Protein AF-Q0U421-F1 (afdb_monomer_lite)

InterPro domains:
  IPR022085 Oxopyrrolidines biosynthesis cluster protein G [PF12311] (6-183)
  IPR053204 Oxopyrrolidines Biosynthesis-associated Protein [PTHR38797] (3-203)

Sequence (204 aa):
MERVVQAALVDFVRTLQQQKIIDLATGDHLRFDPHYNETLWTDVPLFGINVANYWNCDPDAEIQYINKVALLAQLTSSPANFPLQPGTTTGPFDFSLYALWDFREAFENTAEPRAHNTTVLRAAALWMIHAADRLWENVRAKRDFRHRASNGNPAKEGDASRKSRKRWVGFNKERWDIWIKGLENGKEVEDEEDWRVERD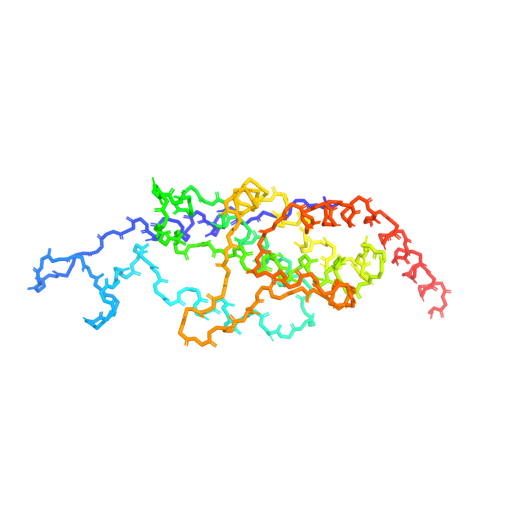EMYA

Secondary structure (DSSP, 8-state):
------HHHHHHHHHHHT--PBPTTTSSBPBS-TTT--BTTTT-HHHHHHHHHHHTS-TT-HHHHHHHHHHHHHHHTSGGGS-SSTTPPPPTT--HHHHHHHHHHHHTSSSS---SSHHHHHHHHHHHHHHHHHHHHHHHTT-B---TTT---TTPPPHHHHHTT----B--HHHHHHHHHHHHTHHHHHHHHHHHHHHHHHT-

Radius of gyration: 19.33 Å; chains: 1; bounding box: 59×28×57 Å

Organism: Phaeosphaeria nodorum (strain SN15 / ATCC MYA-4574 / FGSC 10173) (NCBI:txid321614)

Structure (mmCIF, N/CA/C/O backbone):
data_AF-Q0U421-F1
#
_entry.id   AF-Q0U421-F1
#
loop_
_atom_site.group_PDB
_atom_site.id
_atom_site.type_symbol
_atom_site.label_atom_id
_atom_site.label_alt_id
_atom_site.label_comp_id
_atom_site.label_asym_id
_atom_site.label_entity_id
_atom_site.label_seq_id
_atom_site.pdbx_PDB_ins_code
_atom_site.Cartn_x
_atom_site.Cartn_y
_atom_site.Cartn_z
_atom_site.occupancy
_atom_site.B_iso_or_equiv
_atom_site.auth_seq_id
_atom_site.auth_comp_id
_atom_site.auth_asym_id
_atom_site.auth_atom_id
_atom_site.pdbx_PDB_model_num
ATOM 1 N N . MET A 1 1 ? 17.804 -10.253 -3.022 1.00 57.25 1 MET A N 1
ATOM 2 C CA . MET A 1 1 ? 17.077 -9.396 -2.057 1.00 57.25 1 MET A CA 1
ATOM 3 C C . MET A 1 1 ? 16.798 -10.141 -0.755 1.00 57.25 1 MET A C 1
ATOM 5 O O . MET A 1 1 ? 16.184 -11.202 -0.787 1.00 57.25 1 MET A O 1
ATOM 9 N N . GLU A 1 2 ? 17.275 -9.615 0.374 1.00 59.75 2 GLU A N 1
ATOM 10 C CA . GLU A 1 2 ? 17.062 -10.197 1.706 1.00 59.75 2 GLU A CA 1
ATOM 11 C C . GLU A 1 2 ? 15.639 -9.905 2.219 1.00 59.75 2 GLU A C 1
ATOM 13 O O . GLU A 1 2 ? 15.065 -8.848 1.948 1.00 59.75 2 GLU A O 1
ATOM 18 N N . ARG A 1 3 ? 15.031 -10.853 2.942 1.00 71.06 3 ARG A N 1
ATOM 19 C CA . ARG A 1 3 ? 13.665 -10.702 3.460 1.00 71.06 3 ARG A CA 1
ATOM 20 C C . ARG A 1 3 ? 13.689 -9.821 4.711 1.00 71.06 3 ARG A C 1
ATOM 22 O O . ARG A 1 3 ? 13.959 -10.311 5.801 1.00 71.06 3 ARG A O 1
ATOM 29 N N . VAL A 1 4 ? 13.346 -8.542 4.571 1.00 79.06 4 VAL A N 1
ATOM 30 C CA . VAL A 1 4 ? 13.150 -7.649 5.726 1.00 79.06 4 VAL A CA 1
ATOM 31 C C . VAL A 1 4 ? 11.830 -8.006 6.415 1.00 79.06 4 VAL A C 1
ATOM 33 O O . VAL A 1 4 ? 10.764 -7.943 5.799 1.00 79.06 4 VAL A O 1
ATOM 36 N N . VAL A 1 5 ? 11.895 -8.407 7.686 1.00 84.00 5 VAL A N 1
ATOM 37 C CA . VAL A 1 5 ? 10.746 -8.858 8.493 1.00 84.00 5 VAL A CA 1
ATOM 38 C C . VAL A 1 5 ? 10.598 -7.959 9.720 1.00 84.00 5 VAL A C 1
ATOM 40 O O . VAL A 1 5 ? 11.585 -7.583 10.339 1.00 84.00 5 VAL A O 1
ATOM 43 N N . GLN A 1 6 ? 9.355 -7.625 10.082 1.00 88.12 6 GLN A N 1
ATOM 44 C CA . GLN A 1 6 ? 9.021 -6.739 11.211 1.00 88.12 6 GLN A CA 1
ATOM 45 C C . GLN A 1 6 ? 8.040 -7.433 12.175 1.00 88.12 6 GLN A C 1
ATOM 47 O O . GLN A 1 6 ? 7.212 -6.788 12.812 1.00 88.12 6 GLN A O 1
ATOM 52 N N . ALA A 1 7 ? 8.123 -8.767 12.265 1.00 88.69 7 ALA A N 1
ATOM 53 C CA . ALA A 1 7 ? 7.129 -9.627 12.909 1.00 88.69 7 ALA A CA 1
ATOM 54 C C . ALA A 1 7 ? 6.799 -9.206 14.348 1.00 88.69 7 ALA A C 1
ATOM 56 O O . ALA A 1 7 ? 5.632 -9.032 14.667 1.00 88.69 7 ALA A O 1
ATOM 57 N N . ALA A 1 8 ? 7.805 -8.939 15.187 1.00 90.81 8 ALA A N 1
ATOM 58 C CA . ALA A 1 8 ? 7.571 -8.535 16.577 1.00 90.81 8 ALA A CA 1
ATOM 59 C C . ALA A 1 8 ? 6.755 -7.234 16.693 1.00 90.81 8 ALA A C 1
ATOM 61 O O . ALA A 1 8 ? 5.879 -7.120 17.549 1.00 90.81 8 ALA A O 1
ATOM 62 N N . LEU A 1 9 ? 7.015 -6.257 15.819 1.00 91.00 9 LEU A N 1
ATOM 63 C CA . LEU A 1 9 ? 6.284 -4.991 15.811 1.00 91.00 9 LEU A CA 1
ATOM 64 C C . LEU A 1 9 ? 4.877 -5.158 15.227 1.00 91.00 9 LEU A C 1
ATOM 66 O O . LEU A 1 9 ? 3.924 -4.580 15.748 1.00 91.00 9 LEU A O 1
ATOM 70 N N . VAL A 1 10 ? 4.736 -5.976 14.182 1.00 91.38 10 VAL A N 1
ATOM 71 C CA . VAL A 1 10 ? 3.432 -6.353 13.621 1.00 91.38 10 VAL A CA 1
ATOM 72 C C . VAL A 1 10 ? 2.579 -7.015 14.702 1.00 91.38 10 VAL A C 1
ATOM 74 O O . VAL A 1 10 ? 1.465 -6.563 14.955 1.00 91.38 10 VAL A O 1
ATOM 77 N N . ASP A 1 11 ? 3.114 -8.017 15.395 1.00 90.94 11 ASP A N 1
ATOM 78 C CA . ASP A 1 11 ? 2.422 -8.743 16.461 1.00 90.94 11 ASP A CA 1
ATOM 79 C C . ASP A 1 11 ? 2.048 -7.823 17.622 1.00 90.94 11 ASP A C 1
ATOM 81 O O . ASP A 1 11 ? 0.928 -7.892 18.132 1.00 90.94 11 ASP A O 1
ATOM 85 N N . PHE A 1 12 ? 2.941 -6.910 18.006 1.00 92.06 12 PHE A N 1
ATOM 86 C CA . PHE A 1 12 ? 2.659 -5.905 19.026 1.00 92.06 12 PHE A CA 1
ATOM 87 C C . PHE A 1 12 ? 1.475 -5.007 18.637 1.00 92.06 12 PHE A C 1
ATOM 89 O O . PHE A 1 12 ? 0.510 -4.892 19.395 1.00 92.06 12 PHE A O 1
ATOM 96 N N . VAL A 1 13 ? 1.498 -4.422 17.435 1.00 90.31 13 VAL A N 1
ATOM 97 C CA . VAL A 1 13 ? 0.421 -3.548 16.937 1.00 90.31 13 VAL A CA 1
ATOM 98 C C . VAL A 1 13 ? -0.901 -4.315 16.817 1.00 90.31 13 VAL A C 1
ATOM 100 O O . VAL A 1 13 ? -1.958 -3.805 17.188 1.00 90.31 13 VAL A O 1
ATOM 103 N N . ARG A 1 14 ? -0.855 -5.572 16.364 1.00 89.81 14 ARG A N 1
ATOM 104 C CA . ARG A 1 14 ? -2.023 -6.461 16.283 1.00 89.81 14 ARG A CA 1
ATOM 105 C C . ARG A 1 14 ? -2.588 -6.801 17.661 1.00 89.81 14 ARG A C 1
ATOM 107 O O . ARG A 1 14 ? -3.805 -6.800 17.833 1.00 89.81 14 ARG A O 1
ATOM 114 N N . THR A 1 15 ? -1.721 -7.054 18.635 1.00 90.44 15 THR A N 1
ATOM 115 C CA . THR A 1 15 ? -2.113 -7.344 20.020 1.00 90.44 15 THR A CA 1
ATOM 116 C C . THR A 1 15 ? -2.785 -6.137 20.661 1.00 90.44 15 THR A C 1
ATOM 118 O O . THR A 1 15 ? -3.810 -6.296 21.326 1.00 90.44 15 THR A O 1
ATOM 121 N N . LEU A 1 16 ? -2.256 -4.931 20.422 1.00 88.00 16 LEU A N 1
ATOM 122 C CA . LEU A 1 16 ? -2.906 -3.687 20.832 1.00 88.00 16 LEU A CA 1
ATOM 123 C C . LEU A 1 16 ? -4.281 -3.552 20.183 1.00 88.00 16 LEU A C 1
ATOM 125 O O . LEU A 1 16 ? -5.244 -3.283 20.889 1.00 88.00 16 LEU A O 1
ATOM 129 N N . GLN A 1 17 ? -4.401 -3.824 18.880 1.00 89.06 17 GLN A N 1
ATOM 130 C CA . GLN A 1 17 ? -5.673 -3.700 18.164 1.00 89.06 17 GLN A CA 1
ATOM 131 C C . GLN A 1 17 ? -6.799 -4.562 18.764 1.00 89.06 17 GLN A C 1
ATOM 133 O O . GLN A 1 17 ? -7.980 -4.217 18.730 1.00 89.06 17 GLN A O 1
ATOM 138 N N . GLN A 1 18 ? -6.435 -5.715 19.318 1.00 87.81 18 GLN A N 1
ATOM 139 C CA . GLN A 1 18 ? -7.376 -6.661 19.912 1.00 87.81 18 GLN A CA 1
ATOM 140 C C . GLN A 1 18 ? -7.789 -6.290 21.343 1.00 87.81 18 GLN A C 1
ATOM 142 O O . GLN A 1 18 ? -8.708 -6.912 21.883 1.00 87.81 18 GLN A O 1
ATOM 147 N N . GLN A 1 19 ? -7.152 -5.288 21.959 1.00 88.69 19 GLN A N 1
ATOM 148 C CA . GLN A 1 19 ? -7.504 -4.843 23.303 1.00 88.69 19 GLN A CA 1
ATOM 149 C C . GLN A 1 19 ? -8.882 -4.183 23.316 1.00 88.69 19 GLN A C 1
ATOM 151 O O . GLN A 1 19 ? -9.178 -3.270 22.545 1.00 88.69 19 GLN A O 1
ATOM 156 N N . LYS A 1 20 ? -9.718 -4.626 24.254 1.00 85.94 20 LYS A N 1
ATOM 157 C CA . LYS A 1 20 ? -11.020 -4.027 24.545 1.00 85.94 20 LYS A CA 1
ATOM 158 C C . LYS A 1 20 ? -10.930 -3.364 25.907 1.00 85.94 20 LYS A C 1
ATOM 160 O O . LYS A 1 20 ? -10.939 -4.043 26.928 1.00 85.94 20 LYS A O 1
ATOM 165 N N . ILE A 1 21 ? -10.801 -2.044 25.909 1.00 87.19 21 ILE A N 1
ATOM 166 C CA . ILE A 1 21 ? -10.844 -1.254 27.139 1.00 87.19 21 ILE A CA 1
ATOM 167 C C . ILE A 1 21 ? -12.277 -0.788 27.333 1.00 87.19 21 ILE A C 1
ATOM 169 O O . ILE A 1 21 ? -12.897 -0.325 26.380 1.00 87.19 21 ILE A O 1
ATOM 173 N N . ILE A 1 22 ? -12.788 -0.924 28.552 1.00 89.25 22 ILE A N 1
ATOM 174 C CA . ILE A 1 22 ? -14.123 -0.470 28.933 1.00 89.25 22 ILE A CA 1
ATOM 175 C C . ILE A 1 22 ? -13.992 0.868 29.653 1.00 89.25 22 ILE A C 1
ATOM 177 O O . ILE A 1 22 ? -13.152 1.021 30.542 1.00 89.25 22 ILE A O 1
ATOM 181 N N . ASP A 1 23 ? -14.813 1.832 29.263 1.00 84.75 23 ASP A N 1
ATOM 182 C CA . ASP A 1 23 ? -14.990 3.075 29.997 1.00 84.75 23 ASP A CA 1
ATOM 183 C C . ASP A 1 23 ? -15.859 2.803 31.233 1.00 84.75 23 ASP A C 1
ATOM 185 O O . ASP A 1 23 ? -17.009 2.380 31.134 1.00 84.75 23 ASP A O 1
ATOM 189 N N . LEU A 1 24 ? -15.296 3.039 32.420 1.00 86.62 24 LEU A N 1
ATOM 190 C CA . LEU A 1 24 ? -15.965 2.774 33.694 1.00 86.62 24 LEU A CA 1
ATOM 191 C C . LEU A 1 24 ? -17.178 3.685 33.943 1.00 86.62 24 LEU A C 1
ATOM 193 O O . LEU A 1 24 ? -18.028 3.332 34.757 1.00 86.62 24 LEU A O 1
ATOM 197 N N . ALA A 1 25 ? -17.265 4.840 33.278 1.00 86.50 25 ALA A N 1
ATOM 198 C CA . ALA A 1 25 ? -18.380 5.768 33.437 1.00 86.50 25 ALA A CA 1
ATOM 199 C C . ALA A 1 25 ? -19.610 5.354 32.615 1.00 86.50 25 ALA A C 1
ATOM 201 O O . ALA A 1 25 ? -20.740 5.583 33.044 1.00 86.50 25 ALA A O 1
ATOM 202 N N . THR A 1 26 ? -19.396 4.755 31.442 1.00 86.19 26 THR A N 1
ATOM 203 C CA . THR A 1 26 ? -20.465 4.415 30.487 1.00 86.19 26 THR A CA 1
ATOM 204 C C . THR A 1 26 ? -20.748 2.915 30.412 1.00 86.19 26 THR A C 1
ATOM 206 O O . THR A 1 26 ? -21.858 2.522 30.067 1.00 86.19 26 THR A O 1
ATOM 209 N N . GLY A 1 27 ? -19.775 2.069 30.762 1.00 86.12 27 GLY A N 1
ATOM 210 C CA . GLY A 1 27 ? -19.833 0.619 30.561 1.00 86.12 27 GLY A CA 1
ATOM 211 C C . GLY A 1 27 ? -19.580 0.185 29.112 1.00 86.12 27 GLY A C 1
ATOM 212 O O . GLY A 1 27 ? -19.557 -1.014 28.834 1.00 86.12 27 GLY A O 1
ATOM 213 N N . ASP A 1 28 ? -19.358 1.137 28.204 1.00 85.31 28 ASP A N 1
ATOM 214 C CA . ASP A 1 28 ? -19.088 0.896 26.789 1.00 85.31 28 ASP A CA 1
ATOM 215 C C . ASP A 1 28 ? -17.585 0.739 26.513 1.00 85.31 28 ASP A C 1
ATOM 217 O O . ASP A 1 28 ? -16.727 1.003 27.356 1.00 85.31 28 ASP A O 1
ATOM 221 N N . HIS A 1 29 ? -17.238 0.318 25.294 1.00 86.19 29 HIS A N 1
ATOM 222 C CA . HIS A 1 29 ? -15.849 0.349 24.839 1.00 86.19 29 HIS A CA 1
ATOM 223 C C . HIS A 1 29 ? -15.306 1.784 24.835 1.00 86.19 29 HIS A C 1
ATOM 225 O O . HIS A 1 29 ? -15.959 2.696 24.326 1.00 86.19 29 HIS A O 1
ATOM 231 N N . LEU A 1 30 ? -14.077 1.962 25.325 1.00 87.19 30 LEU A N 1
ATOM 232 C CA . LEU A 1 30 ? -13.375 3.238 25.326 1.00 87.19 30 LEU A CA 1
ATOM 233 C C . LEU A 1 30 ? -13.223 3.760 23.892 1.00 87.19 30 LEU A C 1
ATOM 235 O O . LEU A 1 30 ? -12.622 3.118 23.021 1.00 87.19 30 LEU A O 1
ATOM 239 N N . ARG A 1 31 ? -13.760 4.956 23.668 1.00 86.06 31 ARG A N 1
ATOM 240 C CA . ARG A 1 31 ? -13.745 5.642 22.376 1.00 86.06 31 ARG A CA 1
ATOM 241 C C . ARG A 1 31 ? -12.597 6.633 22.314 1.00 86.06 31 ARG A C 1
ATOM 243 O O . ARG A 1 31 ? -12.209 7.194 23.334 1.00 86.06 31 ARG A O 1
ATOM 250 N N . PHE A 1 32 ? -12.064 6.842 21.115 1.00 84.06 32 PHE A N 1
ATOM 251 C CA . PHE A 1 32 ? -11.005 7.827 20.898 1.00 84.06 32 PHE A CA 1
ATOM 252 C C . PHE A 1 32 ? -11.496 9.257 21.142 1.00 84.06 32 PHE A C 1
ATOM 254 O O . PHE A 1 32 ? -10.850 10.025 21.847 1.00 84.06 32 PHE A O 1
ATOM 261 N N . ASP A 1 33 ? -12.655 9.586 20.577 1.00 80.25 33 ASP A N 1
ATOM 262 C CA . ASP A 1 33 ? -13.297 10.884 20.722 1.00 80.25 33 ASP A CA 1
ATOM 263 C C . ASP A 1 33 ? -14.828 10.715 20.619 1.00 80.25 33 ASP A C 1
ATOM 265 O O . ASP A 1 33 ? -15.298 9.897 19.811 1.00 80.25 33 ASP A O 1
ATOM 269 N N . PRO A 1 34 ? -15.628 11.456 21.413 1.00 72.19 34 PRO A N 1
ATOM 270 C CA . PRO A 1 34 ? -17.089 11.360 21.395 1.00 72.19 34 PRO A CA 1
ATOM 271 C C . PRO A 1 34 ? -17.737 11.620 20.025 1.00 72.19 34 PRO A C 1
ATOM 273 O O . PRO A 1 34 ? -18.830 11.117 19.769 1.00 72.19 34 PRO A O 1
ATOM 276 N N . HIS A 1 35 ? -17.086 12.379 19.141 1.00 75.56 35 HIS A N 1
ATOM 277 C CA . HIS A 1 35 ? -17.608 12.776 17.834 1.00 75.56 35 HIS A CA 1
ATOM 278 C C . HIS A 1 35 ? -17.254 11.808 16.701 1.00 75.56 35 HIS A C 1
ATOM 280 O O . HIS A 1 35 ? -17.984 11.757 15.711 1.00 75.56 35 HIS A O 1
ATOM 286 N N . TYR A 1 36 ? -16.176 11.030 16.830 1.00 70.06 36 TYR A N 1
ATOM 287 C CA . TYR A 1 36 ? -15.700 10.141 15.759 1.00 70.06 36 TYR A CA 1
ATOM 288 C C . TYR A 1 36 ? -16.307 8.731 15.814 1.00 70.06 36 TYR A C 1
ATOM 290 O O . TYR A 1 36 ? -16.280 8.025 14.814 1.00 70.06 36 TYR A O 1
ATOM 298 N N . ASN A 1 37 ? -16.927 8.332 16.935 1.00 79.81 37 ASN A N 1
ATOM 299 C CA . ASN A 1 37 ? -17.582 7.019 17.099 1.00 79.81 37 ASN A CA 1
ATOM 300 C C . ASN A 1 37 ? -16.650 5.818 16.794 1.00 79.81 37 ASN A C 1
ATOM 302 O O . ASN A 1 37 ? -17.120 4.748 16.413 1.00 79.81 37 ASN A O 1
ATOM 306 N N . GLU A 1 38 ? -15.341 5.990 1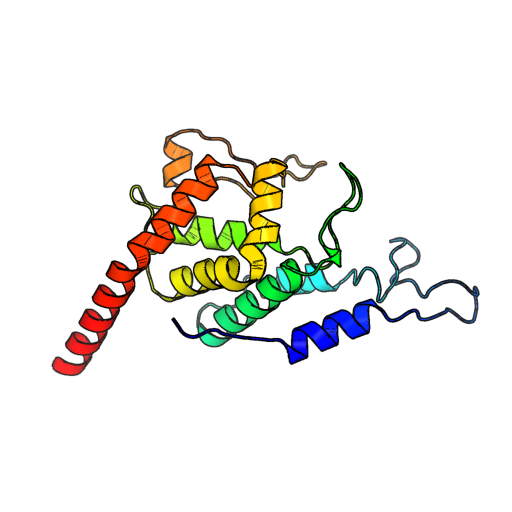6.992 1.00 83.94 38 GLU A N 1
ATOM 307 C CA . GLU A 1 38 ? -14.311 4.969 16.773 1.00 83.94 38 GLU A CA 1
ATOM 308 C C . GLU A 1 38 ? -13.768 4.441 18.107 1.00 83.94 38 GLU A C 1
ATOM 310 O O . GLU A 1 38 ? -13.526 5.193 19.061 1.00 83.94 38 GLU A O 1
ATOM 315 N N . THR A 1 39 ? -13.570 3.126 18.173 1.00 86.94 39 THR A N 1
ATOM 316 C CA . THR A 1 39 ? -13.009 2.426 19.329 1.00 86.94 39 THR A CA 1
ATOM 317 C C . THR A 1 39 ? -11.500 2.615 19.347 1.00 86.94 39 THR A C 1
ATOM 319 O O . THR A 1 39 ? -10.818 2.264 18.383 1.00 86.94 39 THR A O 1
ATOM 322 N N . LEU A 1 40 ? -10.962 3.101 20.471 1.00 85.44 40 LEU A N 1
ATOM 323 C CA . LEU A 1 40 ? -9.576 3.569 20.569 1.00 85.44 40 LEU A CA 1
ATOM 324 C C . LEU A 1 40 ? -8.551 2.570 20.010 1.00 85.44 40 LEU A C 1
ATOM 326 O O . LEU A 1 40 ? -7.709 2.935 19.194 1.00 85.44 40 LEU A O 1
ATOM 330 N N . TRP A 1 41 ? -8.630 1.311 20.442 1.00 86.94 41 TRP A N 1
ATOM 331 C CA . TRP A 1 41 ? -7.671 0.284 20.040 1.00 86.94 41 TRP A CA 1
ATOM 332 C C . TRP A 1 41 ? -8.148 -0.566 18.868 1.00 86.94 41 TRP A C 1
ATOM 334 O O . TRP A 1 41 ? -7.339 -0.937 18.031 1.00 86.94 41 TRP A O 1
ATOM 344 N N . THR A 1 42 ? -9.443 -0.851 18.742 1.00 85.56 42 THR A N 1
ATOM 345 C CA . THR A 1 42 ? -9.928 -1.686 17.630 1.00 85.56 42 THR A CA 1
ATOM 346 C C . THR A 1 42 ? -9.784 -0.994 16.278 1.00 85.56 42 THR A C 1
ATOM 348 O O . THR A 1 42 ? -9.355 -1.636 15.314 1.00 85.56 42 THR A O 1
ATOM 351 N N . ASP A 1 43 ? -10.082 0.305 16.231 1.00 84.88 43 ASP A N 1
ATOM 352 C CA . ASP A 1 43 ? -10.088 1.093 14.999 1.00 84.88 43 ASP A CA 1
ATOM 353 C C . ASP A 1 43 ? -8.793 1.898 14.811 1.00 84.88 43 ASP A C 1
ATOM 355 O O . ASP A 1 43 ? -8.504 2.324 13.697 1.00 84.88 43 ASP A O 1
ATOM 359 N N . VAL A 1 44 ? -7.987 2.066 15.875 1.00 87.25 44 VAL A N 1
ATOM 360 C CA . VAL A 1 44 ? -6.716 2.829 15.880 1.00 87.25 44 VAL A CA 1
ATOM 361 C C . VAL A 1 44 ? -6.771 4.128 15.037 1.00 87.25 44 VAL A C 1
ATOM 363 O O . VAL A 1 44 ? -5.914 4.331 14.170 1.00 87.25 44 VAL A O 1
ATOM 366 N N . PRO A 1 45 ? -7.727 5.045 15.309 1.00 82.88 45 PRO A N 1
ATOM 367 C CA . PRO A 1 45 ? -8.033 6.245 14.508 1.00 82.88 45 PRO A CA 1
ATOM 368 C C . PRO A 1 45 ? -6.818 7.032 14.014 1.00 82.88 45 PRO A C 1
ATOM 370 O O . PRO A 1 45 ? -6.738 7.484 12.871 1.00 82.88 45 PRO A O 1
ATOM 373 N N . LEU A 1 46 ? -5.845 7.226 14.906 1.00 85.88 46 LEU A N 1
ATOM 374 C CA . LEU A 1 46 ? -4.695 8.084 14.650 1.00 85.88 46 LEU A CA 1
ATOM 375 C C . LEU A 1 46 ? -3.568 7.378 13.903 1.00 85.88 46 LEU A C 1
ATOM 377 O O . LEU A 1 46 ? -2.644 8.043 13.434 1.00 85.88 46 LEU A O 1
ATOM 381 N N . PHE A 1 47 ? -3.586 6.051 13.799 1.00 88.06 47 PHE A N 1
ATOM 382 C CA . PHE A 1 47 ? -2.447 5.320 13.258 1.00 88.06 47 PHE A CA 1
ATOM 383 C C . PHE A 1 47 ? -2.243 5.624 11.769 1.00 88.06 47 PHE A C 1
ATOM 385 O O . PHE A 1 47 ? -1.140 5.991 11.368 1.00 88.06 47 PHE A O 1
ATOM 392 N N . GLY A 1 48 ? -3.313 5.603 10.967 1.00 85.06 48 GLY A N 1
ATOM 393 C CA . GLY A 1 48 ? -3.248 5.972 9.548 1.00 85.06 48 GLY A CA 1
ATOM 394 C C . GLY A 1 48 ? -2.820 7.426 9.310 1.00 85.06 48 GLY A C 1
ATOM 395 O O . GLY A 1 48 ? -2.028 7.694 8.408 1.00 85.06 48 GLY A O 1
ATOM 396 N N . ILE A 1 49 ? -3.275 8.359 10.155 1.00 84.06 49 ILE A N 1
ATOM 397 C CA . ILE A 1 49 ? -2.874 9.777 10.092 1.00 84.06 49 ILE A CA 1
ATOM 398 C C . ILE A 1 49 ? -1.374 9.921 10.355 1.00 84.06 49 ILE A C 1
ATOM 400 O O . ILE A 1 49 ? -0.677 10.614 9.616 1.00 84.06 49 ILE A O 1
ATOM 404 N N . ASN A 1 50 ? -0.859 9.232 11.376 1.00 87.50 50 ASN A N 1
ATOM 405 C CA . ASN A 1 50 ? 0.571 9.232 11.663 1.00 87.50 50 ASN A CA 1
ATOM 406 C C . ASN A 1 50 ? 1.363 8.645 10.490 1.00 87.50 50 ASN A C 1
ATOM 408 O O . ASN A 1 50 ? 2.313 9.274 10.034 1.00 87.50 50 ASN A O 1
ATOM 412 N N . VAL A 1 51 ? 0.940 7.505 9.933 1.00 89.06 51 VAL A N 1
ATOM 413 C CA . VAL A 1 51 ? 1.579 6.926 8.738 1.00 89.06 51 VAL A CA 1
ATOM 414 C C . VAL A 1 51 ? 1.626 7.933 7.586 1.00 89.06 51 VAL A C 1
ATOM 416 O O . VAL A 1 51 ? 2.673 8.080 6.961 1.00 89.06 51 VAL A O 1
ATOM 419 N N . ALA A 1 52 ? 0.544 8.675 7.334 1.00 85.69 52 ALA A N 1
ATOM 420 C CA . ALA A 1 52 ? 0.517 9.712 6.305 1.00 85.69 52 ALA A CA 1
ATOM 421 C C . ALA A 1 52 ? 1.513 10.851 6.573 1.00 85.69 52 ALA A C 1
ATOM 423 O O . ALA A 1 52 ? 2.231 11.248 5.656 1.00 85.69 52 ALA A O 1
ATOM 424 N N . ASN A 1 53 ? 1.600 11.332 7.815 1.00 83.94 53 ASN A N 1
ATOM 425 C CA . ASN A 1 53 ? 2.544 12.384 8.201 1.00 83.94 53 ASN A CA 1
ATOM 426 C C . ASN A 1 53 ? 4.002 11.941 8.014 1.00 83.94 53 ASN A C 1
ATOM 428 O O . ASN A 1 53 ? 4.815 12.703 7.498 1.00 83.94 53 ASN A O 1
ATOM 432 N N . TYR A 1 54 ? 4.317 10.695 8.376 1.00 80.94 54 TYR A N 1
ATOM 433 C CA . TYR A 1 54 ? 5.667 10.135 8.266 1.00 80.94 54 TYR A CA 1
ATOM 434 C C . TYR A 1 54 ? 5.999 9.577 6.878 1.00 80.94 54 TYR A C 1
ATOM 436 O O . TYR A 1 54 ? 7.138 9.170 6.627 1.00 80.94 54 TYR A O 1
ATOM 444 N N . TRP A 1 55 ? 5.033 9.509 5.958 1.00 80.44 55 TRP A N 1
ATOM 445 C CA . TRP A 1 55 ? 5.291 8.990 4.617 1.00 80.44 55 TRP A CA 1
ATOM 446 C C . TRP A 1 55 ? 6.238 9.901 3.831 1.00 80.44 55 TRP A C 1
ATOM 448 O O . TRP A 1 55 ? 7.156 9.395 3.196 1.00 80.44 55 TRP A O 1
ATOM 458 N N . ASN A 1 56 ? 6.066 11.221 3.958 1.00 69.06 56 ASN A N 1
ATOM 459 C CA . ASN A 1 56 ? 6.816 12.241 3.215 1.00 69.06 56 ASN A CA 1
ATOM 460 C C . ASN A 1 56 ? 8.090 12.737 3.934 1.00 69.06 56 ASN A C 1
ATOM 462 O O . ASN A 1 56 ? 8.623 13.779 3.560 1.00 69.06 56 ASN A O 1
ATOM 466 N N . CYS A 1 57 ? 8.545 12.062 4.995 1.00 55.34 57 CYS A N 1
ATOM 467 C CA . CYS A 1 57 ? 9.776 12.445 5.695 1.00 55.34 57 CYS A CA 1
ATOM 468 C C . CYS A 1 57 ? 11.037 12.006 4.926 1.00 55.34 57 CYS A C 1
ATOM 470 O O . CYS A 1 57 ? 11.010 11.000 4.222 1.00 55.34 57 CYS A O 1
ATOM 472 N N . ASP A 1 58 ? 12.097 12.799 5.099 1.00 53.97 58 ASP A N 1
ATOM 473 C CA . ASP A 1 58 ? 13.348 12.892 4.328 1.00 53.97 58 ASP A CA 1
ATOM 474 C C . ASP A 1 58 ? 13.925 11.561 3.771 1.00 53.97 58 ASP A C 1
ATOM 476 O O . ASP A 1 58 ? 14.119 10.614 4.544 1.00 53.97 58 ASP A O 1
ATOM 480 N N . PRO A 1 59 ? 14.215 11.465 2.454 1.00 52.03 59 PRO A N 1
ATOM 481 C CA . PRO A 1 59 ? 14.763 10.270 1.794 1.00 52.03 59 PRO A CA 1
ATOM 482 C C . PRO A 1 59 ? 16.202 9.879 2.170 1.00 52.03 59 PRO A C 1
ATOM 484 O O . PRO A 1 59 ? 16.625 8.791 1.780 1.00 52.03 59 PRO A O 1
ATOM 487 N N . ASP A 1 60 ? 16.934 10.672 2.959 1.00 55.19 60 ASP A N 1
ATOM 488 C CA . ASP A 1 60 ? 18.331 10.378 3.345 1.00 55.19 60 ASP A CA 1
ATOM 489 C C . ASP A 1 60 ? 18.500 9.136 4.253 1.00 55.19 60 ASP A C 1
ATOM 491 O O . ASP A 1 60 ? 19.606 8.786 4.665 1.00 55.19 60 ASP A O 1
ATOM 495 N N . ALA A 1 61 ? 17.413 8.421 4.557 1.00 72.62 61 ALA A N 1
ATOM 496 C CA . ALA A 1 61 ? 17.428 7.197 5.345 1.00 72.62 61 ALA A CA 1
ATOM 497 C C . ALA A 1 61 ? 16.754 6.022 4.616 1.00 72.62 61 ALA A C 1
ATOM 499 O O . ALA A 1 61 ? 15.702 5.540 5.046 1.00 72.62 61 ALA A O 1
ATOM 500 N N . GLU A 1 62 ? 17.391 5.510 3.553 1.00 81.19 62 GLU A N 1
ATOM 501 C CA . GLU A 1 62 ? 16.958 4.306 2.814 1.00 81.19 62 GLU A CA 1
ATOM 502 C C . GLU A 1 62 ? 16.518 3.184 3.768 1.00 81.19 62 GLU A C 1
ATOM 504 O O . GLU A 1 62 ? 15.406 2.667 3.665 1.00 81.19 62 GLU A O 1
ATOM 509 N N . ILE A 1 63 ? 17.342 2.868 4.773 1.00 82.69 63 ILE A N 1
ATOM 510 C CA . ILE A 1 63 ? 17.053 1.825 5.769 1.00 82.69 63 ILE A CA 1
ATOM 511 C C . ILE A 1 63 ? 15.735 2.096 6.512 1.00 82.69 63 ILE A C 1
ATOM 513 O O . ILE A 1 63 ? 14.947 1.176 6.740 1.00 82.69 63 ILE A O 1
ATOM 517 N N . GLN A 1 64 ? 15.467 3.347 6.900 1.00 84.31 64 GLN A N 1
ATOM 518 C CA . GLN A 1 64 ? 14.229 3.700 7.601 1.00 84.31 64 GLN A CA 1
ATOM 519 C C . GLN A 1 64 ? 13.018 3.565 6.678 1.00 84.31 64 GLN A C 1
ATOM 521 O O . GLN A 1 64 ? 11.982 3.047 7.099 1.00 84.31 64 GLN A O 1
ATOM 526 N N . TYR A 1 65 ? 13.151 3.985 5.420 1.00 87.25 65 TYR A N 1
ATOM 527 C CA . TYR A 1 65 ? 12.096 3.844 4.425 1.00 87.25 65 TYR A CA 1
ATOM 528 C C . TYR A 1 65 ? 11.775 2.368 4.144 1.00 87.25 65 TYR A C 1
ATOM 530 O O . TYR A 1 65 ? 10.614 1.972 4.251 1.00 87.25 65 TYR A O 1
ATOM 538 N N . ILE A 1 66 ? 12.786 1.527 3.913 1.00 90.69 66 ILE A N 1
ATOM 539 C CA . ILE A 1 66 ? 12.625 0.084 3.675 1.00 90.69 66 ILE A CA 1
ATOM 540 C C . ILE A 1 66 ? 12.000 -0.626 4.885 1.00 90.69 66 ILE A C 1
ATOM 542 O O . ILE A 1 66 ? 11.062 -1.410 4.725 1.00 90.69 66 ILE A O 1
ATOM 546 N N . ASN A 1 67 ? 12.439 -0.316 6.109 1.00 90.38 67 ASN A N 1
ATOM 547 C CA . ASN A 1 67 ? 11.840 -0.879 7.325 1.00 90.38 67 ASN A CA 1
ATOM 548 C C . ASN A 1 67 ? 10.373 -0.463 7.503 1.00 90.38 67 ASN A C 1
ATOM 550 O O . ASN A 1 67 ? 9.531 -1.291 7.864 1.00 90.38 67 ASN A O 1
ATOM 554 N N . LYS A 1 68 ? 10.053 0.803 7.209 1.00 90.94 68 LYS A N 1
ATOM 555 C CA . LYS A 1 68 ? 8.684 1.332 7.227 1.00 90.94 68 LYS A CA 1
ATOM 556 C C . LYS A 1 68 ? 7.805 0.609 6.207 1.00 90.94 68 LYS A C 1
ATOM 558 O O . LYS A 1 68 ? 6.736 0.126 6.571 1.00 90.94 68 LYS A O 1
ATOM 563 N N . VAL A 1 69 ? 8.263 0.473 4.963 1.00 93.94 69 VAL A N 1
ATOM 564 C CA . VAL A 1 69 ? 7.552 -0.269 3.910 1.00 93.94 69 VAL A CA 1
ATOM 565 C C . VAL A 1 69 ? 7.320 -1.721 4.329 1.00 93.94 69 VAL A C 1
ATOM 567 O O . VAL A 1 69 ? 6.190 -2.201 4.249 1.00 93.94 69 VAL A O 1
ATOM 570 N N . ALA A 1 70 ? 8.340 -2.405 4.856 1.00 94.50 70 ALA A N 1
ATOM 571 C CA . ALA A 1 70 ? 8.205 -3.783 5.325 1.00 94.50 70 ALA A CA 1
ATOM 572 C C . ALA A 1 70 ? 7.134 -3.920 6.421 1.00 94.50 70 ALA A C 1
ATOM 574 O O . ALA A 1 70 ? 6.322 -4.848 6.370 1.00 94.50 70 ALA A O 1
ATOM 575 N N . LEU A 1 71 ? 7.108 -3.003 7.395 1.00 94.25 71 LEU A N 1
ATOM 576 C CA . LEU A 1 71 ? 6.096 -2.977 8.454 1.00 94.25 71 LEU A CA 1
ATOM 577 C C . LEU A 1 71 ? 4.687 -2.783 7.882 1.00 94.25 71 LEU A C 1
ATOM 579 O O . LEU A 1 71 ? 3.783 -3.557 8.197 1.00 94.25 71 LEU A O 1
ATOM 583 N N . LEU A 1 72 ? 4.491 -1.767 7.038 1.00 95.00 72 LEU A N 1
ATOM 584 C CA . LEU A 1 72 ? 3.175 -1.450 6.477 1.00 95.00 72 LEU A CA 1
ATOM 585 C C . LEU A 1 72 ? 2.668 -2.552 5.542 1.00 95.00 72 LEU A C 1
ATOM 587 O O . LEU A 1 72 ? 1.471 -2.842 5.546 1.00 95.00 72 LEU A O 1
ATOM 591 N N . ALA A 1 73 ? 3.558 -3.208 4.795 1.00 96.50 73 ALA A N 1
ATOM 592 C CA . ALA A 1 73 ? 3.216 -4.348 3.954 1.00 96.50 73 ALA A CA 1
ATOM 593 C C . ALA A 1 73 ? 2.719 -5.538 4.786 1.00 96.50 73 ALA A C 1
ATOM 595 O O . ALA A 1 73 ? 1.646 -6.076 4.510 1.00 96.50 73 ALA A O 1
ATOM 596 N N . GLN A 1 74 ? 3.427 -5.893 5.859 1.00 95.56 74 GLN A N 1
ATOM 597 C CA . GLN A 1 74 ? 2.997 -6.965 6.767 1.00 95.56 74 GLN A CA 1
ATOM 598 C C . GLN A 1 74 ? 1.710 -6.614 7.530 1.00 95.56 74 GLN A C 1
ATOM 600 O O . GLN A 1 74 ? 0.859 -7.473 7.742 1.00 95.56 74 GLN A O 1
ATOM 605 N N . LEU A 1 75 ? 1.514 -5.350 7.918 1.00 94.69 75 LEU A N 1
ATOM 606 C CA . LEU A 1 75 ? 0.248 -4.913 8.512 1.00 94.69 75 LEU A CA 1
ATOM 607 C C . LEU A 1 75 ? -0.902 -4.976 7.498 1.00 94.69 75 LEU A C 1
ATOM 609 O O . LEU A 1 75 ? -1.996 -5.412 7.851 1.00 94.69 75 LEU A O 1
ATOM 613 N N . THR A 1 76 ? -0.648 -4.614 6.237 1.00 94.88 76 THR A N 1
ATOM 614 C CA . THR A 1 76 ? -1.637 -4.648 5.145 1.00 94.88 76 THR A CA 1
ATOM 615 C C . THR A 1 76 ? -2.111 -6.062 4.841 1.00 94.88 76 THR A C 1
ATOM 617 O O . THR A 1 76 ? -3.301 -6.258 4.591 1.00 94.88 76 THR A O 1
ATOM 620 N N . SER A 1 77 ? -1.232 -7.061 4.926 1.00 93.38 77 SER A N 1
ATOM 621 C CA . SER A 1 77 ? -1.593 -8.465 4.701 1.00 93.38 77 SER A CA 1
ATOM 622 C C . SER A 1 77 ? -2.414 -9.092 5.825 1.00 93.38 77 SER A C 1
ATOM 624 O O . SER A 1 77 ? -2.886 -10.221 5.691 1.00 93.38 77 SER A O 1
ATOM 626 N N . SER A 1 78 ? -2.644 -8.358 6.915 1.00 88.88 78 SER A N 1
ATOM 627 C CA . SER A 1 78 ? -3.438 -8.852 8.026 1.00 88.88 78 SER A CA 1
ATOM 628 C C . SER A 1 78 ? -4.850 -9.281 7.593 1.00 88.88 78 SER A C 1
ATOM 630 O O . SER A 1 78 ? -5.540 -8.517 6.910 1.00 88.88 78 SER A O 1
ATOM 632 N N . PRO A 1 79 ? -5.353 -10.436 8.078 1.00 81.75 79 PRO A N 1
ATOM 633 C CA . PRO A 1 79 ? -6.727 -10.878 7.841 1.00 81.75 79 PRO A CA 1
ATOM 634 C C . PRO A 1 79 ? -7.794 -9.842 8.220 1.00 81.75 79 PRO A C 1
ATOM 636 O O . PRO A 1 79 ? -8.857 -9.805 7.610 1.00 81.75 79 PRO A O 1
ATOM 639 N N . ALA A 1 80 ? -7.509 -8.957 9.185 1.00 78.81 80 ALA A N 1
ATOM 640 C CA . ALA A 1 80 ? -8.438 -7.896 9.580 1.00 78.81 80 ALA A CA 1
ATOM 641 C C . ALA A 1 80 ? -8.703 -6.864 8.472 1.00 78.81 80 ALA A C 1
ATOM 643 O O . ALA A 1 80 ? -9.675 -6.121 8.557 1.00 78.81 80 ALA A O 1
ATOM 644 N N . ASN A 1 81 ? -7.858 -6.808 7.438 1.00 82.50 81 ASN A N 1
ATOM 645 C CA . ASN A 1 81 ? -8.021 -5.881 6.321 1.00 82.50 81 ASN A CA 1
ATOM 646 C C . ASN A 1 81 ? -8.884 -6.434 5.187 1.00 82.50 81 ASN A C 1
ATOM 648 O O . ASN A 1 81 ? -9.176 -5.695 4.243 1.00 82.50 81 ASN A O 1
ATOM 652 N N . PHE A 1 82 ? -9.282 -7.705 5.256 1.00 78.12 82 PHE A N 1
ATOM 653 C CA . PHE A 1 82 ? -10.168 -8.309 4.272 1.00 78.12 82 PHE A CA 1
ATOM 654 C C . PHE A 1 82 ? -11.614 -7.952 4.630 1.00 78.12 82 PHE A C 1
ATOM 656 O O . PHE A 1 82 ? -12.089 -8.329 5.704 1.00 78.12 82 PHE A O 1
ATOM 663 N N . PRO A 1 83 ? -12.320 -7.194 3.773 1.00 68.88 83 PRO A N 1
ATOM 664 C CA . PRO A 1 83 ? -13.695 -6.818 4.052 1.00 68.88 83 PRO A CA 1
ATOM 665 C C . PRO A 1 83 ? -14.563 -8.076 4.135 1.00 68.88 83 PRO A C 1
ATOM 667 O O . PRO A 1 83 ? -14.578 -8.895 3.217 1.00 68.88 83 PRO A O 1
ATOM 670 N N . LEU A 1 84 ? -15.304 -8.219 5.235 1.00 62.38 84 LEU A N 1
ATOM 671 C CA . LEU A 1 84 ? -16.227 -9.341 5.429 1.00 62.38 84 LEU A CA 1
ATOM 672 C C . LEU A 1 84 ? -17.411 -9.285 4.451 1.00 62.38 84 LEU A C 1
ATOM 674 O O . LEU A 1 84 ? -18.028 -10.313 4.183 1.00 62.38 84 LEU A O 1
ATOM 678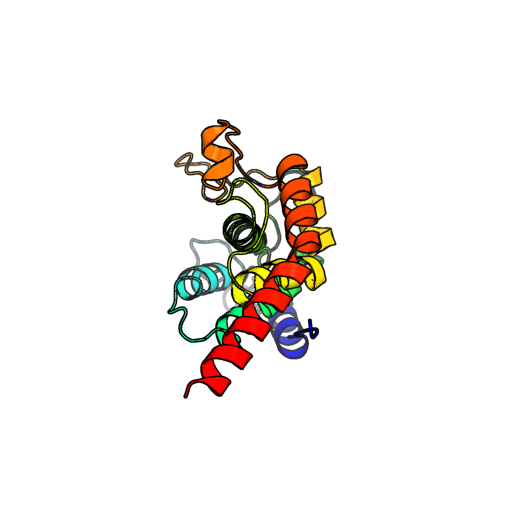 N N . GLN A 1 85 ? -17.740 -8.096 3.928 1.00 61.03 85 GLN A N 1
ATOM 679 C CA . GLN A 1 85 ? -18.839 -7.888 2.987 1.00 61.03 85 GLN A CA 1
ATOM 680 C C . GLN A 1 85 ? -18.469 -6.879 1.885 1.00 61.03 85 GLN A C 1
ATOM 682 O O . GLN A 1 85 ? -17.718 -5.931 2.128 1.00 61.03 85 GLN A O 1
ATOM 687 N N . PRO A 1 86 ? -19.020 -7.022 0.665 1.00 57.88 86 PRO A N 1
ATOM 688 C CA . PRO A 1 86 ? -18.856 -6.027 -0.388 1.00 57.88 86 PRO A CA 1
ATOM 689 C C . PRO A 1 86 ? -19.361 -4.648 0.058 1.00 57.88 86 PRO A C 1
ATOM 691 O O . PRO A 1 86 ? -20.497 -4.506 0.499 1.00 57.88 86 PRO A O 1
ATOM 694 N N . GLY A 1 87 ? -18.525 -3.618 -0.086 1.00 58.94 87 GLY A N 1
ATOM 695 C CA . GLY A 1 87 ? -18.886 -2.234 0.237 1.00 58.94 87 GLY A CA 1
ATOM 696 C C . GLY A 1 87 ? -18.571 -1.783 1.666 1.00 58.94 87 GLY A C 1
ATOM 697 O O . GLY A 1 87 ? -18.775 -0.605 1.961 1.00 58.94 87 GLY A O 1
ATOM 698 N N . THR A 1 88 ? -18.034 -2.654 2.530 1.00 65.31 88 THR A N 1
ATOM 699 C CA . THR A 1 88 ? -17.516 -2.238 3.843 1.00 65.31 88 THR A CA 1
ATOM 700 C C . THR A 1 88 ? -16.140 -1.594 3.718 1.00 65.31 88 THR A C 1
ATOM 702 O O . THR A 1 88 ? -15.361 -1.907 2.813 1.00 65.31 88 THR A O 1
ATOM 705 N N . THR A 1 89 ? -15.824 -0.698 4.651 1.00 67.19 89 THR A N 1
ATOM 706 C CA . THR A 1 89 ? -14.472 -0.168 4.828 1.00 67.19 89 THR A CA 1
ATOM 707 C C . THR A 1 89 ? -13.499 -1.310 5.096 1.00 67.19 89 THR A C 1
ATOM 709 O O . THR A 1 89 ? -13.821 -2.292 5.764 1.00 67.19 89 THR A O 1
ATOM 712 N N . THR A 1 90 ? -12.310 -1.200 4.517 1.00 78.06 90 THR A N 1
ATOM 713 C CA . THR A 1 90 ? -11.209 -2.117 4.802 1.00 78.06 90 THR A CA 1
ATOM 714 C C . THR A 1 90 ? -10.745 -1.929 6.238 1.00 78.06 90 THR A C 1
ATOM 716 O O . THR A 1 90 ? -10.967 -0.866 6.817 1.00 78.06 90 THR A O 1
ATOM 719 N N . GLY A 1 91 ? -10.094 -2.947 6.798 1.00 81.94 91 GLY A N 1
ATOM 720 C CA . GLY A 1 91 ? -9.548 -2.868 8.150 1.00 81.94 91 GLY A CA 1
ATOM 721 C C . GLY A 1 91 ? -8.601 -1.678 8.353 1.00 81.94 91 GLY A C 1
ATOM 722 O O . GLY A 1 91 ? -8.071 -1.120 7.384 1.00 81.94 91 GLY A O 1
ATOM 723 N N . PRO A 1 92 ? -8.363 -1.296 9.616 1.00 84.88 92 PRO A N 1
ATOM 724 C CA . PRO A 1 92 ? -7.654 -0.065 9.967 1.00 84.88 92 PRO A CA 1
ATOM 725 C C . PRO A 1 92 ? -6.156 -0.093 9.625 1.00 84.88 92 PRO A C 1
ATOM 727 O O . PRO A 1 92 ? -5.475 0.926 9.707 1.00 84.88 92 PRO A O 1
ATOM 730 N N . PHE A 1 93 ? -5.636 -1.251 9.213 1.00 90.38 93 PHE A N 1
ATOM 731 C CA . PHE A 1 93 ? -4.246 -1.446 8.816 1.00 90.38 93 PHE A CA 1
ATOM 732 C C . PHE A 1 93 ? -4.077 -1.643 7.311 1.00 90.38 93 PHE A C 1
ATOM 734 O O . PHE A 1 93 ? -3.077 -2.203 6.865 1.00 90.38 93 PHE A O 1
ATOM 741 N N . ASP A 1 94 ? -5.057 -1.230 6.511 1.00 91.50 94 ASP A N 1
ATOM 742 C CA . ASP A 1 94 ? -4.966 -1.331 5.065 1.00 91.50 94 ASP A CA 1
ATOM 743 C C . ASP A 1 94 ? -4.202 -0.146 4.460 1.00 91.50 94 ASP A C 1
ATOM 745 O O . ASP A 1 94 ? -4.769 0.902 4.144 1.00 91.50 94 ASP A O 1
ATOM 749 N N . PHE A 1 95 ? -2.906 -0.356 4.228 1.00 94.38 95 PHE A N 1
ATOM 750 C CA . PHE A 1 95 ? -2.004 0.623 3.624 1.00 94.38 95 PHE A CA 1
ATOM 751 C C . PHE A 1 95 ? -1.804 0.400 2.121 1.00 94.38 95 PHE A C 1
ATOM 753 O O . PHE A 1 95 ? -0.834 0.887 1.544 1.00 94.38 95 PHE A O 1
ATOM 760 N N . SER A 1 96 ? -2.737 -0.279 1.442 1.00 95.12 96 SER A N 1
ATOM 761 C CA . SER A 1 96 ? -2.610 -0.599 0.011 1.00 95.12 96 SER A CA 1
ATOM 762 C C . SER A 1 96 ? -2.403 0.632 -0.889 1.00 95.12 96 SER A C 1
ATOM 764 O O . SER A 1 96 ? -1.825 0.514 -1.965 1.00 95.12 96 SER A O 1
ATOM 766 N N . LEU A 1 97 ? -2.869 1.822 -0.489 1.00 94.19 97 LEU A N 1
ATOM 767 C CA . LEU A 1 97 ? -2.636 3.050 -1.262 1.00 94.19 97 LEU A CA 1
ATOM 768 C C . LEU A 1 97 ? -1.143 3.408 -1.349 1.00 94.19 97 LEU A C 1
ATOM 770 O O . LEU A 1 97 ? -0.695 3.885 -2.389 1.00 94.19 97 LEU A O 1
ATOM 774 N N . TYR A 1 98 ? -0.381 3.142 -0.289 1.00 95.00 98 TYR A N 1
ATOM 775 C CA . TYR A 1 98 ? 1.057 3.392 -0.242 1.00 95.00 98 TYR A CA 1
ATOM 776 C C . TYR A 1 98 ? 1.815 2.415 -1.142 1.00 95.00 98 TYR A C 1
ATOM 778 O O . TYR A 1 98 ? 2.660 2.844 -1.919 1.00 95.00 98 TYR A O 1
ATOM 786 N N . ALA A 1 99 ? 1.406 1.141 -1.157 1.00 96.38 99 ALA A N 1
ATOM 787 C CA . ALA A 1 99 ? 1.904 0.163 -2.125 1.00 96.38 99 ALA A CA 1
ATOM 788 C C . ALA A 1 99 ? 1.728 0.654 -3.566 1.00 96.38 99 ALA A C 1
ATOM 790 O O . ALA A 1 99 ? 2.652 0.616 -4.369 1.00 96.38 99 ALA A O 1
ATOM 791 N N . LEU A 1 100 ? 0.537 1.168 -3.890 1.00 96.06 100 LEU A N 1
ATOM 792 C CA . LEU A 1 100 ? 0.247 1.716 -5.213 1.00 96.06 100 LEU A CA 1
ATOM 793 C C . LEU A 1 100 ? 1.156 2.902 -5.558 1.00 96.06 100 LEU A C 1
ATOM 795 O O . LEU A 1 100 ? 1.549 3.044 -6.714 1.00 96.06 100 LEU A O 1
ATOM 799 N N . TRP A 1 101 ? 1.480 3.761 -4.591 1.00 94.56 101 TRP A N 1
ATOM 800 C CA . TRP A 1 101 ? 2.417 4.863 -4.808 1.00 94.56 101 TRP A CA 1
ATOM 801 C C . TRP A 1 101 ? 3.834 4.369 -5.083 1.00 94.56 101 TRP A C 1
ATOM 803 O O . TRP A 1 101 ? 4.428 4.853 -6.042 1.00 94.56 101 TRP A O 1
ATOM 813 N N . ASP A 1 102 ? 4.317 3.378 -4.334 1.00 94.94 102 ASP A N 1
ATOM 814 C CA . ASP A 1 102 ? 5.641 2.785 -4.550 1.00 94.94 102 ASP A CA 1
ATOM 815 C C . ASP A 1 102 ? 5.731 2.090 -5.914 1.00 94.94 102 ASP A C 1
ATOM 817 O O . ASP A 1 102 ? 6.675 2.317 -6.665 1.00 94.94 102 ASP A O 1
ATOM 821 N N . PHE A 1 103 ? 4.710 1.321 -6.308 1.00 95.94 103 PHE A N 1
ATOM 822 C CA . PHE A 1 103 ? 4.669 0.710 -7.640 1.00 95.94 103 PHE A CA 1
ATOM 823 C C . PHE A 1 103 ? 4.593 1.740 -8.768 1.00 95.94 103 PHE A C 1
ATOM 825 O O . PHE A 1 103 ? 5.213 1.560 -9.817 1.00 95.94 103 PHE A O 1
ATOM 832 N N . ARG A 1 104 ? 3.830 2.822 -8.574 1.00 93.88 104 ARG A N 1
ATOM 833 C CA . ARG A 1 104 ? 3.755 3.913 -9.548 1.00 93.88 104 ARG A CA 1
ATOM 834 C C . ARG A 1 104 ? 5.119 4.564 -9.731 1.00 93.88 104 ARG A C 1
ATOM 836 O O . ARG A 1 104 ? 5.526 4.781 -10.870 1.00 93.88 104 ARG A O 1
ATOM 843 N N . GLU A 1 105 ? 5.790 4.863 -8.625 1.00 91.69 105 GLU A N 1
ATOM 844 C CA . GLU A 1 105 ? 7.114 5.476 -8.634 1.00 91.69 105 GLU A CA 1
ATOM 845 C C . GLU A 1 105 ? 8.150 4.572 -9.301 1.00 91.69 105 GLU A C 1
ATOM 847 O O . GLU A 1 105 ? 8.918 5.023 -10.150 1.00 91.69 105 GLU A O 1
ATOM 852 N N . ALA A 1 106 ? 8.110 3.278 -8.984 1.00 92.56 106 ALA A N 1
ATOM 853 C CA . ALA A 1 106 ? 9.031 2.305 -9.539 1.00 92.56 106 ALA A CA 1
ATOM 854 C C . ALA A 1 106 ? 8.782 2.017 -11.030 1.00 92.56 106 ALA A C 1
ATOM 856 O O . ALA A 1 106 ? 9.744 1.855 -11.771 1.00 92.56 106 ALA A O 1
ATOM 857 N N . PHE A 1 107 ? 7.527 1.924 -11.492 1.00 93.81 107 PHE A N 1
ATOM 858 C CA . PHE A 1 107 ? 7.233 1.250 -12.771 1.00 93.81 107 PHE A CA 1
ATOM 859 C C . PHE A 1 107 ? 6.315 2.001 -13.743 1.00 93.81 107 PHE A C 1
ATOM 861 O O . PHE A 1 107 ? 6.137 1.542 -14.869 1.00 93.81 107 PHE A O 1
ATOM 868 N N . GLU A 1 108 ? 5.705 3.128 -13.360 1.00 91.81 108 GLU A N 1
ATOM 869 C CA . GLU A 1 108 ? 4.714 3.815 -14.213 1.00 91.81 108 GLU A CA 1
ATOM 870 C C . GLU A 1 108 ? 5.157 5.187 -14.737 1.00 91.81 108 GLU A C 1
ATOM 872 O O . GLU A 1 108 ? 4.431 5.817 -15.518 1.00 91.81 108 GLU A O 1
ATOM 877 N N . ASN A 1 109 ? 6.318 5.675 -14.306 1.00 85.88 109 ASN A N 1
ATOM 878 C CA . ASN A 1 109 ? 6.843 6.976 -14.719 1.00 85.88 109 ASN A CA 1
ATOM 879 C C . ASN A 1 109 ? 7.643 6.907 -16.033 1.00 85.88 109 ASN A C 1
ATOM 881 O O . ASN A 1 109 ? 7.803 7.922 -16.712 1.00 85.88 109 ASN A O 1
ATOM 885 N N . THR A 1 110 ? 8.074 5.714 -16.442 1.00 81.19 110 THR A N 1
ATOM 886 C CA . THR A 1 110 ? 8.898 5.462 -17.633 1.00 81.19 110 THR A CA 1
ATOM 887 C C . THR A 1 110 ? 8.150 4.638 -18.684 1.00 81.19 110 THR A C 1
ATOM 889 O O . THR A 1 110 ? 7.166 3.962 -18.389 1.00 81.19 110 THR A O 1
ATOM 892 N N . ALA A 1 111 ? 8.577 4.734 -19.950 1.00 80.62 111 ALA A N 1
ATOM 893 C CA . ALA A 1 111 ? 7.940 4.004 -21.054 1.00 80.62 111 ALA A CA 1
ATOM 894 C C . ALA A 1 111 ? 8.121 2.484 -20.925 1.00 80.62 111 ALA A C 1
ATOM 896 O O . ALA A 1 111 ? 7.210 1.718 -21.240 1.00 80.62 111 ALA A O 1
ATOM 897 N N . GLU A 1 112 ? 9.286 2.068 -20.437 1.00 85.00 112 GLU A N 1
ATOM 898 C CA . GLU A 1 112 ? 9.556 0.695 -20.037 1.00 85.00 112 GLU A CA 1
ATOM 899 C C . GLU A 1 112 ? 9.389 0.586 -18.522 1.00 85.00 112 GLU A C 1
ATOM 901 O O . GLU A 1 112 ? 9.913 1.440 -17.803 1.00 85.00 112 GLU A O 1
ATOM 906 N N . PRO A 1 113 ? 8.654 -0.417 -18.018 1.00 85.44 113 PRO A N 1
ATOM 907 C CA . PRO A 1 113 ? 8.444 -0.575 -16.591 1.00 85.44 113 PRO A CA 1
ATOM 908 C C . PRO A 1 113 ? 9.745 -1.054 -15.963 1.00 85.44 113 PRO A C 1
ATOM 910 O O . PRO A 1 113 ? 10.095 -2.229 -16.061 1.00 85.44 113 PRO A O 1
ATOM 913 N N . ARG A 1 114 ? 10.495 -0.126 -15.378 1.00 86.75 114 ARG A N 1
ATOM 914 C CA . ARG A 1 114 ? 11.781 -0.400 -14.749 1.00 86.75 114 ARG A CA 1
ATOM 915 C C . ARG A 1 114 ? 12.048 0.646 -13.676 1.00 86.75 114 ARG A C 1
ATOM 917 O O . ARG A 1 114 ? 11.912 1.842 -13.928 1.00 86.75 114 ARG A O 1
ATOM 924 N N . ALA A 1 115 ? 12.437 0.168 -12.499 1.00 88.12 115 ALA A N 1
ATOM 925 C CA . ALA A 1 115 ? 12.858 1.017 -11.397 1.00 88.12 115 ALA A CA 1
ATOM 926 C C . ALA A 1 115 ? 14.118 1.809 -11.771 1.00 88.12 115 ALA A C 1
ATOM 928 O O . ALA A 1 115 ? 15.001 1.299 -12.456 1.00 88.12 115 ALA A O 1
ATOM 929 N N . HIS A 1 116 ? 14.204 3.053 -11.307 1.00 85.19 116 HIS A N 1
ATOM 930 C CA . HIS A 1 116 ? 15.331 3.939 -11.608 1.00 85.19 116 HIS A CA 1
ATOM 931 C C . HIS A 1 116 ? 16.480 3.843 -10.586 1.00 85.19 116 HIS A C 1
ATOM 933 O O . HIS A 1 116 ? 17.544 4.403 -10.834 1.00 85.19 116 HIS A O 1
ATOM 939 N N . ASN A 1 117 ? 16.259 3.168 -9.453 1.00 87.12 117 ASN A N 1
ATOM 940 C CA . ASN A 1 117 ? 17.273 2.802 -8.461 1.00 87.12 117 ASN A CA 1
ATOM 941 C C . ASN A 1 117 ? 16.832 1.561 -7.660 1.00 87.12 117 ASN A C 1
ATOM 943 O O . ASN A 1 117 ? 15.665 1.145 -7.728 1.00 87.12 117 ASN A O 1
ATOM 947 N N . THR A 1 118 ? 17.744 0.978 -6.884 1.00 88.50 118 THR A N 1
ATOM 948 C CA . THR A 1 118 ? 17.463 -0.211 -6.067 1.00 88.50 118 THR A CA 1
ATOM 949 C C . THR A 1 118 ? 16.533 0.068 -4.889 1.00 88.50 118 THR A C 1
ATOM 951 O O . THR A 1 118 ? 15.738 -0.804 -4.543 1.00 88.50 118 THR A O 1
ATOM 954 N N . THR A 1 119 ? 16.539 1.266 -4.300 1.00 89.25 119 THR A N 1
ATOM 955 C CA . THR A 1 119 ? 15.651 1.627 -3.179 1.00 89.25 119 THR A CA 1
ATOM 956 C C . THR A 1 119 ? 14.173 1.494 -3.544 1.00 89.25 119 THR A C 1
ATOM 958 O O . THR A 1 119 ? 13.411 0.830 -2.834 1.00 89.25 119 THR A O 1
ATOM 961 N N . VAL A 1 120 ? 13.747 2.076 -4.670 1.00 91.06 120 VAL A N 1
ATOM 962 C CA . VAL A 1 120 ? 12.341 2.005 -5.108 1.00 91.06 120 VAL A CA 1
ATOM 963 C C . VAL A 1 120 ? 11.968 0.593 -5.568 1.00 91.06 120 VAL A C 1
ATOM 965 O O . VAL A 1 120 ? 10.846 0.144 -5.328 1.00 91.06 120 VAL A O 1
ATOM 968 N N . LEU A 1 121 ? 12.920 -0.149 -6.150 1.00 93.50 121 LEU A N 1
ATOM 969 C CA . LEU A 1 121 ? 12.739 -1.561 -6.493 1.00 93.50 121 LEU A CA 1
ATOM 970 C C . LEU A 1 121 ? 12.514 -2.417 -5.238 1.00 93.50 121 LEU A C 1
ATOM 972 O O . LEU A 1 121 ? 11.569 -3.207 -5.188 1.00 93.50 121 LEU A O 1
ATOM 976 N N . ARG A 1 122 ? 13.349 -2.236 -4.208 1.00 92.69 122 ARG A N 1
ATOM 977 C CA . ARG A 1 122 ? 13.257 -2.936 -2.918 1.00 92.69 122 ARG A CA 1
ATOM 978 C C . ARG A 1 122 ? 11.932 -2.643 -2.221 1.00 92.69 122 ARG A C 1
ATOM 980 O O . ARG A 1 122 ? 11.279 -3.575 -1.752 1.00 92.69 122 ARG A O 1
ATOM 987 N N . ALA A 1 123 ? 11.497 -1.383 -2.192 1.00 93.75 123 ALA A N 1
ATOM 988 C CA . ALA A 1 123 ? 10.207 -1.007 -1.616 1.00 93.75 123 ALA A CA 1
ATOM 989 C C . ALA A 1 123 ? 9.036 -1.710 -2.327 1.00 93.75 123 ALA A C 1
ATOM 991 O O . ALA A 1 123 ? 8.225 -2.377 -1.679 1.00 93.75 123 ALA A O 1
ATOM 992 N N . ALA A 1 124 ? 8.987 -1.648 -3.662 1.00 95.56 124 ALA A N 1
ATOM 993 C CA . ALA A 1 124 ? 7.958 -2.322 -4.456 1.00 95.56 124 ALA A CA 1
ATOM 994 C C . ALA A 1 124 ? 7.961 -3.850 -4.248 1.00 95.56 124 ALA A C 1
ATOM 996 O O . ALA A 1 124 ? 6.907 -4.480 -4.115 1.00 95.56 124 ALA A O 1
ATOM 997 N N . ALA A 1 125 ? 9.143 -4.459 -4.166 1.00 95.81 125 ALA A N 1
ATOM 998 C CA . ALA A 1 125 ? 9.278 -5.887 -3.928 1.00 95.81 125 ALA A CA 1
ATOM 999 C C . ALA A 1 125 ?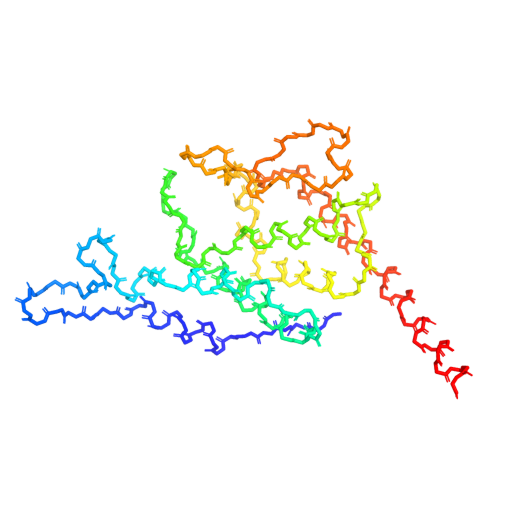 8.808 -6.307 -2.529 1.00 95.81 125 ALA A C 1
ATOM 1001 O O . ALA A 1 125 ? 8.152 -7.340 -2.401 1.00 95.81 125 ALA A O 1
ATOM 1002 N N . LEU A 1 126 ? 9.058 -5.510 -1.485 1.00 96.44 126 LEU A N 1
ATOM 1003 C CA . LEU A 1 126 ? 8.563 -5.801 -0.134 1.00 96.44 126 LEU A CA 1
ATOM 1004 C C . LEU A 1 126 ? 7.034 -5.852 -0.068 1.00 96.44 126 LEU A C 1
ATOM 1006 O O . LEU A 1 126 ? 6.482 -6.719 0.615 1.00 96.44 126 LEU A O 1
ATOM 1010 N N . TRP A 1 127 ? 6.344 -4.985 -0.813 1.00 97.81 127 TRP A N 1
ATOM 1011 C CA . TRP A 1 127 ? 4.890 -5.058 -0.947 1.00 97.81 127 TRP A CA 1
ATOM 1012 C C . TRP A 1 127 ? 4.430 -6.369 -1.579 1.00 97.81 127 TRP A C 1
ATOM 1014 O O . TRP A 1 127 ? 3.483 -6.977 -1.080 1.00 97.81 127 TRP A O 1
ATOM 1024 N N . MET A 1 128 ? 5.107 -6.842 -2.628 1.00 96.75 128 MET A N 1
ATOM 1025 C CA . MET A 1 128 ? 4.784 -8.144 -3.218 1.00 96.75 128 MET A CA 1
ATOM 1026 C C . MET A 1 128 ? 5.101 -9.307 -2.279 1.00 96.75 128 MET A C 1
ATOM 1028 O O . MET A 1 128 ? 4.285 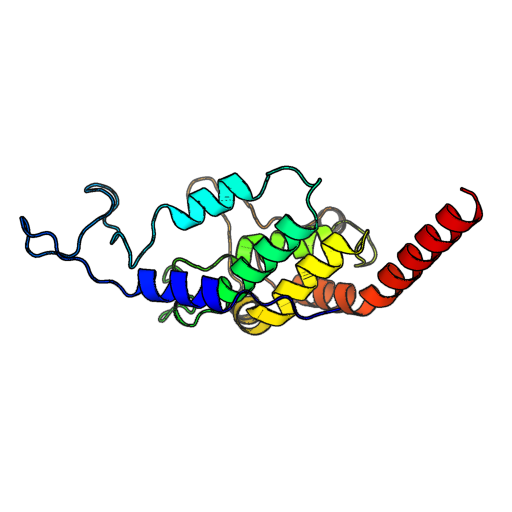-10.211 -2.138 1.00 96.75 128 MET A O 1
ATOM 1032 N N . ILE A 1 129 ? 6.247 -9.282 -1.599 1.00 96.00 129 ILE A N 1
ATOM 1033 C CA . ILE A 1 129 ? 6.666 -10.361 -0.694 1.00 96.00 129 ILE A CA 1
ATOM 1034 C C . ILE A 1 129 ? 5.670 -10.540 0.453 1.00 96.00 129 ILE A C 1
ATOM 1036 O O . ILE A 1 129 ? 5.362 -11.670 0.831 1.00 96.00 129 ILE A O 1
ATOM 1040 N N . HIS A 1 130 ? 5.189 -9.437 1.031 1.00 96.38 130 HIS A N 1
ATOM 1041 C CA . HIS A 1 130 ? 4.401 -9.496 2.262 1.00 96.38 130 HIS A CA 1
ATOM 1042 C C . HIS A 1 130 ? 2.899 -9.338 2.052 1.00 96.38 130 HIS A C 1
ATOM 1044 O O . HIS A 1 130 ? 2.143 -9.847 2.874 1.00 96.38 130 HIS A O 1
ATOM 1050 N N . ALA A 1 131 ? 2.455 -8.651 0.995 1.00 96.75 131 ALA A N 1
ATOM 1051 C CA . ALA A 1 131 ? 1.061 -8.237 0.822 1.00 96.75 131 ALA A CA 1
ATOM 1052 C C . ALA A 1 131 ? 0.441 -8.579 -0.544 1.00 96.75 131 ALA A C 1
ATOM 1054 O O . ALA A 1 131 ? -0.679 -8.132 -0.803 1.00 96.75 131 ALA A O 1
ATOM 1055 N N . ALA A 1 132 ? 1.105 -9.367 -1.404 1.00 96.38 132 ALA A N 1
ATOM 1056 C CA . ALA A 1 132 ? 0.615 -9.676 -2.754 1.00 96.38 132 ALA A CA 1
ATOM 1057 C C . ALA A 1 132 ? -0.849 -10.139 -2.784 1.00 96.38 132 ALA A C 1
ATOM 1059 O O . ALA A 1 132 ? -1.624 -9.594 -3.567 1.00 96.38 132 ALA A O 1
ATOM 1060 N N . ASP A 1 133 ? -1.258 -11.055 -1.902 1.00 94.56 133 ASP A N 1
ATOM 1061 C CA . ASP A 1 133 ? -2.638 -11.560 -1.864 1.00 94.56 133 ASP A CA 1
ATOM 1062 C C . ASP A 1 133 ? -3.652 -10.436 -1.615 1.00 94.56 133 ASP A C 1
ATOM 1064 O O . ASP A 1 133 ? -4.644 -10.292 -2.333 1.00 94.56 133 ASP A O 1
ATOM 1068 N N . ARG A 1 134 ? -3.376 -9.566 -0.635 1.00 93.69 134 ARG A N 1
ATOM 1069 C CA . ARG A 1 134 ? -4.250 -8.430 -0.319 1.00 93.69 134 ARG A CA 1
ATOM 1070 C C . ARG A 1 134 ? -4.319 -7.445 -1.484 1.00 93.69 134 ARG A C 1
ATOM 1072 O O . ARG A 1 134 ? -5.400 -6.930 -1.784 1.00 93.69 134 ARG A O 1
ATOM 1079 N N . LEU A 1 135 ? -3.191 -7.169 -2.135 1.00 95.75 135 LEU A N 1
ATOM 1080 C CA . LEU A 1 135 ? -3.127 -6.269 -3.286 1.00 95.75 135 LEU A CA 1
ATOM 1081 C C . LEU A 1 135 ? -3.848 -6.860 -4.504 1.00 95.75 135 LEU A C 1
ATOM 1083 O O . LEU A 1 135 ? -4.584 -6.145 -5.187 1.00 95.75 135 LEU A O 1
ATOM 1087 N N . TRP A 1 136 ? -3.719 -8.165 -4.729 1.00 95.38 136 TRP A N 1
ATOM 1088 C CA . TRP A 1 136 ? -4.426 -8.883 -5.781 1.00 95.38 136 TRP A CA 1
ATOM 1089 C C . TRP A 1 136 ? -5.942 -8.858 -5.572 1.00 95.38 136 TRP A C 1
ATOM 1091 O O . TRP A 1 136 ? -6.693 -8.615 -6.518 1.00 95.38 136 TRP A O 1
ATOM 1101 N N . GLU A 1 137 ? -6.421 -8.978 -4.333 1.00 92.19 137 GLU A N 1
ATOM 1102 C CA . GLU A 1 137 ? -7.845 -8.789 -4.038 1.00 92.19 137 GLU A CA 1
ATOM 1103 C C . GLU A 1 137 ? -8.329 -7.373 -4.384 1.00 92.19 137 GLU A C 1
ATOM 1105 O O . GLU A 1 137 ? -9.427 -7.214 -4.920 1.00 92.19 137 GLU A O 1
ATOM 1110 N N . ASN A 1 138 ? -7.510 -6.329 -4.188 1.00 92.81 138 ASN A N 1
ATOM 1111 C CA . ASN A 1 138 ? -7.871 -4.986 -4.661 1.00 92.81 138 ASN A CA 1
ATOM 1112 C C . ASN A 1 138 ? -7.980 -4.919 -6.193 1.00 92.81 138 ASN A C 1
ATOM 1114 O O . ASN A 1 138 ? -8.847 -4.206 -6.703 1.00 92.81 138 ASN A O 1
ATOM 1118 N N . VAL A 1 139 ? -7.123 -5.646 -6.921 1.00 94.44 139 VAL A N 1
ATOM 1119 C CA . VAL A 1 139 ? -7.186 -5.757 -8.387 1.00 94.44 139 VAL A CA 1
ATOM 1120 C C . VAL A 1 139 ? -8.483 -6.444 -8.813 1.00 94.44 139 VAL A C 1
ATOM 1122 O O . VAL A 1 139 ? -9.209 -5.907 -9.653 1.00 94.44 139 VAL A O 1
ATOM 1125 N N . ARG A 1 140 ? -8.811 -7.592 -8.207 1.00 92.75 140 ARG A N 1
ATOM 1126 C CA . ARG A 1 140 ? -10.045 -8.348 -8.485 1.00 92.75 140 ARG A CA 1
ATOM 1127 C C . ARG A 1 140 ? -11.295 -7.523 -8.189 1.00 92.75 140 ARG A C 1
ATOM 1129 O O . ARG A 1 140 ? -12.217 -7.495 -9.002 1.00 92.75 140 ARG A O 1
ATOM 1136 N N . ALA A 1 141 ? -11.296 -6.813 -7.063 1.00 89.19 141 ALA A N 1
ATOM 1137 C CA . ALA A 1 141 ? -12.390 -5.946 -6.637 1.00 89.19 141 ALA A CA 1
ATOM 1138 C C . ALA A 1 141 ? -12.456 -4.609 -7.397 1.00 89.19 141 ALA A C 1
ATOM 1140 O O . ALA A 1 141 ? -13.414 -3.862 -7.211 1.00 89.19 141 ALA A O 1
ATOM 1141 N N . LYS A 1 142 ? -11.457 -4.286 -8.237 1.00 89.56 142 LYS A N 1
ATOM 1142 C CA . LYS A 1 142 ? -11.314 -2.985 -8.918 1.00 89.56 142 LYS A CA 1
ATOM 1143 C C . LYS A 1 142 ? -11.427 -1.809 -7.942 1.00 89.56 142 LYS A C 1
ATOM 1145 O O . LYS A 1 142 ? -12.178 -0.863 -8.180 1.00 89.56 142 LYS A O 1
ATOM 1150 N N . ARG A 1 143 ? -10.720 -1.896 -6.811 1.00 89.38 143 ARG A N 1
ATOM 1151 C CA . ARG A 1 143 ? -10.835 -0.915 -5.725 1.00 89.38 143 ARG A CA 1
ATOM 1152 C C . ARG A 1 143 ? -10.556 0.504 -6.225 1.00 89.38 143 ARG A C 1
ATOM 1154 O O . ARG A 1 143 ? -9.492 0.769 -6.782 1.00 89.38 143 ARG A O 1
ATOM 1161 N N . ASP A 1 144 ? -11.497 1.400 -5.949 1.00 89.75 144 ASP A N 1
ATOM 1162 C CA . ASP A 1 144 ? -11.441 2.827 -6.265 1.00 89.75 144 ASP A CA 1
ATOM 1163 C C . ASP A 1 144 ? -11.003 3.627 -5.028 1.00 89.75 144 ASP A C 1
ATOM 1165 O O . ASP A 1 144 ? -11.589 3.485 -3.954 1.00 89.75 144 ASP A O 1
ATOM 1169 N N . PHE A 1 145 ? -9.967 4.455 -5.176 1.00 90.44 145 PHE A N 1
ATOM 1170 C CA . PHE A 1 145 ? -9.441 5.317 -4.110 1.00 90.44 145 PHE A CA 1
ATOM 1171 C C . PHE A 1 145 ? -9.868 6.778 -4.231 1.00 90.44 145 PHE A C 1
ATOM 1173 O O . PHE A 1 145 ? -9.358 7.623 -3.492 1.00 90.44 145 PHE A O 1
ATOM 1180 N N . ARG A 1 146 ? -10.772 7.124 -5.151 1.00 90.94 146 ARG A N 1
ATOM 1181 C CA . ARG A 1 146 ? -11.250 8.502 -5.251 1.00 90.94 146 ARG A CA 1
ATOM 1182 C C . ARG A 1 146 ? -11.918 8.937 -3.957 1.00 90.94 146 ARG A C 1
ATOM 1184 O O . ARG A 1 146 ? -12.785 8.255 -3.408 1.00 90.94 146 ARG A O 1
ATOM 1191 N N . HIS A 1 147 ? -11.546 10.124 -3.500 1.00 87.62 147 HIS A N 1
ATOM 1192 C CA . HIS A 1 147 ? -12.189 10.742 -2.359 1.00 87.62 147 HIS A CA 1
ATOM 1193 C C . HIS A 1 147 ? -13.633 11.099 -2.726 1.00 87.62 147 HIS A C 1
ATOM 1195 O O . HIS A 1 147 ? -13.865 11.871 -3.658 1.00 87.62 147 HIS A O 1
ATOM 1201 N N . ARG A 1 148 ? -14.613 10.551 -1.998 1.00 82.62 148 ARG A N 1
ATOM 1202 C CA . ARG A 1 148 ? -16.036 10.666 -2.366 1.00 82.62 148 ARG A CA 1
ATOM 1203 C C . ARG A 1 148 ? -16.534 12.111 -2.416 1.00 82.62 148 ARG A C 1
ATOM 1205 O O . ARG A 1 148 ? -17.326 12.434 -3.290 1.00 82.62 148 ARG A O 1
ATOM 1212 N N . ALA A 1 149 ? -16.063 12.971 -1.510 1.00 85.31 149 ALA A N 1
ATOM 1213 C CA . ALA A 1 149 ? -16.555 14.346 -1.412 1.00 85.31 149 ALA A CA 1
ATOM 1214 C C . ALA A 1 149 ? -15.849 15.327 -2.364 1.00 85.31 149 ALA A C 1
ATOM 1216 O O . ALA A 1 149 ? -16.474 16.256 -2.858 1.00 85.31 149 ALA A O 1
ATOM 1217 N N . SER A 1 150 ? -14.554 15.132 -2.632 1.00 88.12 150 SER A N 1
ATOM 1218 C CA . SER A 1 150 ? -13.758 16.065 -3.455 1.00 88.12 150 SER A CA 1
ATOM 1219 C C . SER A 1 150 ? -13.479 15.549 -4.864 1.00 88.12 150 SER A C 1
ATOM 1221 O O . SER A 1 150 ? -12.910 16.272 -5.677 1.00 88.12 150 SER A O 1
ATOM 1223 N N . ASN A 1 151 ? -13.826 14.290 -5.151 1.00 83.50 151 ASN A N 1
ATOM 1224 C CA . ASN A 1 151 ? -13.450 13.567 -6.367 1.00 83.50 151 ASN A CA 1
ATOM 1225 C C . ASN A 1 151 ? -11.924 13.552 -6.628 1.00 83.50 151 ASN A C 1
ATOM 1227 O O . ASN A 1 151 ? -11.476 13.307 -7.749 1.00 83.50 151 ASN A O 1
ATOM 1231 N N . GLY A 1 152 ? -11.109 13.812 -5.596 1.00 90.00 152 GLY A N 1
ATOM 1232 C CA . GLY A 1 152 ? -9.653 13.741 -5.677 1.00 90.00 152 GLY A CA 1
ATOM 1233 C C . GLY A 1 152 ? -9.190 12.306 -5.916 1.00 90.00 152 GLY A C 1
ATOM 1234 O O . GLY A 1 152 ? -9.722 11.382 -5.307 1.00 90.00 152 GLY A O 1
ATOM 1235 N N . ASN A 1 153 ? -8.201 12.112 -6.792 1.00 91.94 153 ASN A N 1
ATOM 1236 C CA . ASN A 1 153 ? -7.679 10.791 -7.148 1.00 91.94 153 ASN A CA 1
ATOM 1237 C C . ASN A 1 153 ? -6.238 10.603 -6.633 1.00 91.94 153 ASN A C 1
ATOM 1239 O O . ASN A 1 153 ? -5.285 10.878 -7.372 1.00 91.94 153 ASN A O 1
ATOM 1243 N N . PRO A 1 154 ? -6.046 10.131 -5.386 1.00 91.69 154 PRO A N 1
ATOM 1244 C CA . PRO A 1 154 ? -4.710 9.852 -4.857 1.00 91.69 154 PRO A CA 1
ATOM 1245 C C . PRO A 1 154 ? -4.032 8.676 -5.580 1.00 91.69 154 PRO A C 1
ATOM 1247 O O . PRO A 1 154 ? -2.804 8.579 -5.606 1.00 91.69 154 PRO A O 1
ATOM 1250 N N . ALA A 1 155 ? -4.811 7.808 -6.227 1.00 92.88 155 ALA A N 1
ATOM 1251 C CA . ALA A 1 155 ? -4.333 6.641 -6.958 1.00 92.88 155 ALA A CA 1
ATOM 1252 C C . ALA A 1 155 ? -4.181 6.875 -8.471 1.00 92.88 155 ALA A C 1
ATOM 1254 O O . ALA A 1 155 ? -4.176 5.913 -9.243 1.00 92.88 155 ALA A O 1
ATOM 1255 N N . LYS A 1 156 ? -4.036 8.136 -8.902 1.00 91.62 156 LYS A N 1
ATOM 1256 C CA . LYS A 1 156 ? -3.791 8.494 -10.308 1.00 91.62 156 LYS A CA 1
ATOM 1257 C C . LYS A 1 156 ? -2.595 7.738 -10.898 1.00 91.62 156 LYS A C 1
ATOM 1259 O O . LYS A 1 156 ? -1.656 7.392 -10.170 1.00 91.62 156 LYS A O 1
ATOM 1264 N N . GLU A 1 157 ? -2.639 7.509 -12.207 1.00 88.88 157 GLU A N 1
ATOM 1265 C CA . GLU A 1 157 ? -1.548 6.890 -12.963 1.00 88.88 157 GLU A CA 1
ATOM 1266 C C . GLU A 1 157 ? -0.225 7.680 -12.919 1.00 88.88 157 GLU A C 1
ATOM 1268 O O . GLU A 1 157 ? -0.217 8.910 -12.750 1.00 88.88 157 GLU A O 1
ATOM 1273 N N . GLY A 1 158 ? 0.884 6.955 -13.101 1.00 85.06 158 GLY A N 1
ATOM 1274 C CA . GLY A 1 158 ? 2.206 7.529 -13.365 1.00 85.06 158 GLY A CA 1
ATOM 1275 C C . GLY A 1 158 ? 2.300 8.216 -14.730 1.00 85.06 158 GLY A C 1
ATOM 1276 O O . GLY A 1 158 ? 1.398 8.130 -15.573 1.00 85.06 158 GLY A O 1
ATOM 1277 N N . ASP A 1 159 ? 3.387 8.951 -14.943 1.00 82.56 159 ASP A N 1
ATOM 1278 C CA . ASP A 1 159 ? 3.490 9.893 -16.061 1.00 82.56 159 ASP A CA 1
ATOM 1279 C C . ASP A 1 159 ? 3.508 9.225 -17.448 1.00 82.56 159 ASP A C 1
ATOM 1281 O O . ASP A 1 159 ? 2.931 9.775 -18.395 1.00 82.56 159 ASP A O 1
ATOM 1285 N N . ALA A 1 160 ? 4.075 8.022 -17.590 1.00 76.44 160 ALA A N 1
ATOM 1286 C CA . ALA A 1 160 ? 4.066 7.299 -18.864 1.00 76.44 160 ALA A CA 1
ATOM 1287 C C . ALA A 1 160 ? 2.651 6.843 -19.249 1.00 76.44 160 ALA A C 1
ATOM 1289 O O . ALA A 1 160 ? 2.222 6.987 -20.397 1.00 76.44 160 ALA A O 1
ATOM 1290 N N . SER A 1 161 ? 1.878 6.385 -18.264 1.00 73.69 161 SER A N 1
ATOM 1291 C CA . SER A 1 161 ? 0.481 5.976 -18.451 1.00 73.69 161 SER A CA 1
ATOM 1292 C C . SER A 1 161 ? -0.468 7.169 -18.627 1.00 73.69 161 SER A C 1
ATOM 1294 O O . SER A 1 161 ? -1.495 7.060 -19.301 1.00 73.69 161 SER A O 1
ATOM 1296 N N . ARG A 1 162 ? -0.109 8.356 -18.118 1.00 67.50 162 ARG A N 1
ATOM 1297 C CA . ARG A 1 162 ? -0.900 9.581 -18.331 1.00 67.50 162 ARG A CA 1
ATOM 1298 C C . ARG A 1 162 ? -0.931 9.984 -19.804 1.00 67.50 162 ARG A C 1
ATOM 1300 O O . ARG A 1 162 ? -1.969 10.425 -20.301 1.00 67.50 162 ARG A O 1
ATOM 1307 N N . LYS A 1 163 ? 0.175 9.780 -20.528 1.00 69.00 163 LYS A N 1
ATOM 1308 C CA . LYS A 1 163 ? 0.258 10.047 -21.976 1.00 69.00 163 LYS A CA 1
ATOM 1309 C C . LYS A 1 163 ? -0.729 9.192 -22.779 1.00 69.00 163 LYS A C 1
ATOM 1311 O O . LYS A 1 163 ? -1.239 9.658 -23.794 1.00 69.00 163 LYS A O 1
ATOM 1316 N N . SER A 1 164 ? -1.066 7.996 -22.292 1.00 71.19 164 SER A N 1
ATOM 1317 C CA . SER A 1 164 ? -2.056 7.099 -22.905 1.00 71.19 164 SER A CA 1
ATOM 1318 C C . SER A 1 164 ? -3.481 7.252 -22.344 1.00 71.19 164 SER A C 1
ATOM 1320 O O . SER A 1 164 ? -4.367 6.484 -22.715 1.00 71.19 164 SER A O 1
ATOM 1322 N N . ARG A 1 165 ? -3.733 8.277 -21.508 1.00 76.75 165 ARG A N 1
ATOM 1323 C CA . ARG A 1 165 ? -5.057 8.663 -20.971 1.00 76.75 165 ARG A CA 1
ATOM 1324 C C . ARG A 1 165 ? -5.821 7.507 -20.313 1.00 76.75 165 ARG A C 1
ATOM 1326 O O . ARG A 1 165 ? -7.032 7.375 -20.496 1.00 76.75 165 ARG A O 1
ATOM 1333 N N . LYS A 1 166 ? -5.122 6.687 -19.528 1.00 81.12 166 LYS A N 1
ATOM 1334 C CA . LYS A 1 166 ? -5.702 5.508 -18.871 1.00 81.12 166 LYS A CA 1
ATOM 1335 C C . LYS A 1 166 ? -6.752 5.849 -17.810 1.00 81.12 166 LYS A C 1
ATOM 1337 O O . LYS A 1 166 ? -7.709 5.091 -17.662 1.00 81.12 166 LYS A O 1
ATOM 1342 N N . ARG A 1 167 ? -6.632 7.000 -17.131 1.00 86.50 167 ARG A N 1
ATOM 1343 C CA . ARG A 1 167 ? -7.586 7.491 -16.114 1.00 86.50 167 ARG A CA 1
ATOM 1344 C C . ARG A 1 167 ? -7.832 6.479 -14.989 1.00 86.50 167 ARG A C 1
ATOM 1346 O O . ARG A 1 167 ? -8.964 6.303 -14.534 1.00 86.50 167 ARG A O 1
ATOM 1353 N N . TRP A 1 168 ? -6.781 5.802 -14.546 1.00 92.31 168 TRP A N 1
ATOM 1354 C CA . TRP A 1 168 ? -6.853 4.852 -13.449 1.00 92.31 168 TRP A CA 1
ATOM 1355 C C . TRP A 1 168 ? -7.144 5.557 -12.123 1.00 92.31 168 TRP A C 1
ATOM 1357 O O . TRP A 1 168 ? -6.638 6.640 -11.829 1.00 92.31 168 TRP A O 1
ATOM 1367 N N . VAL A 1 169 ? -7.965 4.904 -11.304 1.00 92.00 169 VAL A N 1
ATOM 1368 C CA . VAL A 1 169 ? -8.437 5.409 -10.002 1.00 92.00 169 VAL A CA 1
ATOM 1369 C C . VAL A 1 169 ? -8.047 4.494 -8.838 1.00 92.00 169 VAL A C 1
ATOM 1371 O O . VAL A 1 169 ? -8.536 4.649 -7.722 1.00 92.00 169 VAL A O 1
ATOM 1374 N N . GLY A 1 170 ? -7.183 3.511 -9.095 1.00 93.19 170 GLY A N 1
ATOM 1375 C CA . GLY A 1 170 ? -6.843 2.471 -8.132 1.00 93.19 170 GLY A CA 1
ATOM 1376 C C . GLY A 1 170 ? -6.169 1.260 -8.763 1.00 93.19 170 GLY A C 1
ATOM 1377 O O . GLY A 1 170 ? -5.477 1.384 -9.781 1.00 93.19 170 GLY A O 1
ATOM 1378 N N . PHE A 1 171 ? -6.382 0.100 -8.138 1.00 93.00 171 PHE A N 1
ATOM 1379 C CA . PHE A 1 171 ? -5.855 -1.187 -8.589 1.00 93.00 171 PHE A CA 1
ATOM 1380 C C . PHE A 1 171 ? -6.650 -1.718 -9.778 1.00 93.00 171 PHE A C 1
ATOM 1382 O O . PHE A 1 171 ? -7.881 -1.700 -9.787 1.00 93.00 171 PHE A O 1
ATOM 1389 N N . ASN A 1 172 ? -5.939 -2.221 -10.781 1.00 93.69 172 ASN A N 1
ATOM 1390 C CA . ASN A 1 172 ? -6.530 -2.904 -11.921 1.00 93.69 172 ASN A CA 1
ATOM 1391 C C . ASN A 1 172 ? -5.516 -3.872 -12.544 1.00 93.69 172 ASN A C 1
ATOM 1393 O O . ASN A 1 172 ? -4.330 -3.835 -12.222 1.00 93.69 172 ASN A O 1
ATOM 1397 N N . LYS A 1 173 ? -6.006 -4.740 -13.432 1.00 95.75 173 LYS A N 1
ATOM 1398 C CA . LYS A 1 173 ? -5.198 -5.797 -14.045 1.00 95.75 173 LYS A CA 1
ATOM 1399 C C . LYS A 1 173 ? -4.050 -5.252 -14.896 1.00 95.75 173 LYS A C 1
ATOM 1401 O O . LYS A 1 173 ? -2.959 -5.795 -14.841 1.00 95.75 173 LYS A O 1
ATOM 1406 N N . GLU A 1 174 ? -4.282 -4.173 -15.639 1.00 93.69 174 GLU A N 1
ATOM 1407 C CA . GLU A 1 174 ? -3.265 -3.581 -16.513 1.00 93.69 174 GLU A CA 1
ATOM 1408 C C . GLU A 1 174 ? -2.094 -3.006 -15.703 1.00 93.69 174 GLU A C 1
ATOM 1410 O O . GLU A 1 174 ? -0.938 -3.271 -16.019 1.00 93.69 174 GLU A O 1
ATOM 1415 N N . ARG A 1 175 ? -2.389 -2.297 -14.604 1.00 94.50 175 ARG A N 1
ATOM 1416 C CA . ARG A 1 175 ? -1.369 -1.849 -13.642 1.00 94.50 175 ARG A CA 1
ATOM 1417 C C . ARG A 1 175 ? -0.600 -3.009 -13.040 1.00 94.50 175 ARG A C 1
ATOM 1419 O O . ARG A 1 175 ? 0.620 -2.968 -12.993 1.00 94.50 175 ARG A O 1
ATOM 1426 N N . TRP A 1 176 ? -1.316 -4.042 -12.604 1.00 96.44 176 TRP A N 1
ATOM 1427 C CA . TRP A 1 176 ? -0.690 -5.226 -12.032 1.00 96.44 176 TRP A CA 1
ATOM 1428 C C . TRP A 1 176 ? 0.329 -5.849 -12.990 1.00 96.44 176 TRP A C 1
ATOM 1430 O O . TRP A 1 176 ? 1.440 -6.161 -12.581 1.00 96.44 176 TRP A O 1
ATOM 1440 N N . ASP A 1 177 ? -0.017 -5.961 -14.272 1.00 95.81 177 ASP A N 1
ATOM 1441 C CA . ASP A 1 177 ? 0.869 -6.545 -15.283 1.00 95.81 177 ASP A CA 1
ATOM 1442 C C . ASP A 1 177 ? 2.108 -5.683 -15.542 1.00 95.81 177 ASP A C 1
ATOM 1444 O O . ASP A 1 177 ? 3.210 -6.212 -15.691 1.00 95.81 177 ASP A O 1
ATOM 1448 N N . ILE A 1 178 ? 1.951 -4.357 -15.515 1.00 94.56 178 ILE A N 1
ATOM 1449 C CA . ILE A 1 178 ? 3.071 -3.407 -15.551 1.00 94.56 178 ILE A CA 1
ATOM 1450 C C . ILE A 1 178 ? 4.001 -3.617 -14.353 1.00 94.56 178 ILE A C 1
ATOM 1452 O O . ILE A 1 178 ? 5.216 -3.666 -14.529 1.00 94.56 178 ILE A O 1
ATOM 1456 N N . TRP A 1 179 ? 3.452 -3.766 -13.148 1.00 95.88 179 TRP A N 1
ATOM 1457 C CA . TRP A 1 179 ? 4.249 -3.920 -11.930 1.00 95.88 179 TRP A CA 1
ATOM 1458 C C . TRP A 1 179 ? 4.977 -5.261 -11.865 1.00 95.88 179 TRP A C 1
ATOM 1460 O O . TRP A 1 179 ? 6.139 -5.295 -11.475 1.00 95.88 179 TRP A O 1
ATOM 1470 N N . ILE A 1 180 ? 4.331 -6.354 -12.285 1.00 96.19 180 ILE A N 1
ATOM 1471 C CA . ILE A 1 180 ? 4.975 -7.672 -12.382 1.00 96.19 180 ILE A CA 1
ATOM 1472 C C . ILE A 1 180 ? 6.151 -7.608 -13.354 1.00 96.19 180 ILE A C 1
ATOM 1474 O O . ILE A 1 180 ? 7.263 -7.971 -12.980 1.00 96.19 180 ILE A O 1
ATOM 1478 N N . LYS A 1 181 ? 5.940 -7.051 -14.552 1.00 94.44 181 LYS A N 1
ATOM 1479 C CA . LYS A 1 181 ? 7.018 -6.873 -15.528 1.00 94.44 181 LYS A CA 1
ATOM 1480 C C . LYS A 1 181 ? 8.144 -5.986 -14.985 1.00 94.44 181 LYS A C 1
ATOM 1482 O O . LYS A 1 181 ? 9.316 -6.272 -15.198 1.00 94.44 181 LYS A O 1
ATOM 1487 N N . GLY A 1 182 ? 7.795 -4.928 -14.257 1.00 94.19 182 GLY A N 1
ATOM 1488 C CA . GLY A 1 182 ? 8.766 -4.045 -13.614 1.00 94.19 182 GLY A CA 1
ATOM 1489 C C . GLY A 1 182 ? 9.656 -4.746 -12.591 1.00 94.19 182 GLY A C 1
ATOM 1490 O O . GLY A 1 182 ? 10.859 -4.498 -12.553 1.00 94.19 182 GLY A O 1
ATOM 1491 N N . LEU A 1 183 ? 9.084 -5.658 -11.804 1.00 94.12 183 LEU A N 1
ATOM 1492 C CA . LEU A 1 183 ? 9.831 -6.485 -10.856 1.00 94.12 183 LEU A CA 1
ATOM 1493 C C . LEU 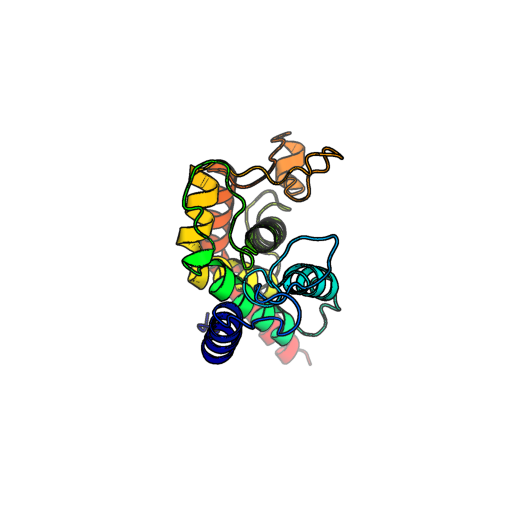A 1 183 ? 10.714 -7.520 -11.561 1.00 94.12 183 LEU A C 1
ATOM 1495 O O . LEU A 1 183 ? 11.843 -7.745 -11.133 1.00 94.12 183 LEU A O 1
ATOM 1499 N N . GLU A 1 184 ? 10.230 -8.128 -12.647 1.00 92.12 184 GLU A N 1
ATOM 1500 C CA . GLU A 1 184 ? 11.011 -9.067 -13.466 1.00 92.12 184 GLU A CA 1
ATOM 1501 C C . GLU A 1 184 ? 12.248 -8.396 -14.082 1.00 92.12 184 GLU A C 1
ATOM 1503 O O . GLU A 1 184 ? 13.334 -8.978 -14.077 1.00 92.12 184 GLU A O 1
ATOM 1508 N N . ASN A 1 185 ? 12.104 -7.142 -14.520 1.00 90.62 185 ASN A N 1
ATOM 1509 C CA . ASN A 1 185 ? 13.191 -6.312 -15.044 1.00 90.62 185 ASN A CA 1
ATOM 1510 C C . ASN A 1 185 ? 14.181 -5.831 -13.961 1.00 90.62 185 ASN A C 1
ATOM 1512 O O . ASN A 1 185 ? 15.195 -5.215 -14.281 1.00 90.62 185 ASN A O 1
ATOM 1516 N N . GLY A 1 186 ? 13.907 -6.083 -12.676 1.00 83.88 186 GLY A N 1
ATOM 1517 C CA . GLY A 1 186 ? 14.688 -5.549 -11.559 1.00 83.88 186 GLY A CA 1
ATOM 1518 C C . GLY A 1 186 ? 16.149 -6.008 -11.509 1.00 83.88 186 GLY A C 1
ATOM 1519 O O . GLY A 1 186 ? 16.985 -5.275 -10.992 1.00 83.88 186 GLY A O 1
ATOM 1520 N N . LYS A 1 187 ? 16.482 -7.171 -12.088 1.00 74.94 187 LYS A N 1
ATOM 1521 C CA . LYS A 1 187 ? 17.860 -7.702 -12.105 1.00 74.94 187 LYS A CA 1
ATOM 1522 C C . LYS A 1 187 ? 18.851 -6.757 -12.787 1.00 74.94 187 LYS A C 1
ATOM 1524 O O . LYS A 1 187 ? 19.941 -6.545 -12.283 1.00 74.94 187 LYS A O 1
ATOM 1529 N N . GLU A 1 188 ? 18.432 -6.130 -13.882 1.00 77.19 188 GLU A N 1
ATOM 1530 C CA . GLU A 1 188 ? 19.275 -5.191 -14.630 1.00 77.19 188 GLU A CA 1
ATOM 1531 C C . GLU A 1 188 ? 19.588 -3.920 -13.824 1.00 77.19 188 GLU A C 1
ATOM 1533 O O . GLU A 1 188 ? 20.587 -3.252 -14.071 1.00 77.19 188 GLU A O 1
ATOM 1538 N N . VAL A 1 189 ? 18.719 -3.552 -12.876 1.00 79.06 189 VAL A N 1
ATOM 1539 C CA . VAL A 1 189 ? 18.918 -2.384 -12.003 1.00 79.06 189 VAL A CA 1
ATOM 1540 C C . VAL A 1 189 ? 19.975 -2.677 -10.943 1.00 79.06 189 VAL A C 1
ATOM 1542 O O . VAL A 1 189 ? 20.809 -1.815 -10.688 1.00 79.06 189 VAL A O 1
ATOM 1545 N N . GLU A 1 190 ? 19.948 -3.877 -10.352 1.00 76.19 190 GLU A N 1
ATOM 1546 C CA . GLU A 1 190 ? 20.960 -4.314 -9.379 1.00 76.19 190 GLU A CA 1
ATOM 1547 C C . GLU A 1 190 ? 22.355 -4.347 -10.037 1.00 76.19 190 GLU A C 1
ATOM 1549 O O . GLU A 1 190 ? 23.275 -3.702 -9.539 1.00 76.19 190 GLU A O 1
ATOM 1554 N N . ASP A 1 191 ? 22.476 -4.960 -11.221 1.00 76.56 191 ASP A N 1
ATOM 1555 C CA . ASP A 1 191 ? 23.748 -5.055 -11.957 1.00 76.56 191 ASP A CA 1
ATOM 1556 C C . ASP A 1 191 ? 24.331 -3.673 -12.343 1.00 76.56 191 ASP A C 1
ATOM 1558 O O . ASP A 1 191 ? 25.546 -3.456 -12.308 1.00 76.56 191 ASP A O 1
ATOM 1562 N N . GLU A 1 192 ? 23.480 -2.713 -12.729 1.00 76.44 192 GLU A N 1
ATOM 1563 C CA . GLU A 1 192 ? 23.917 -1.358 -13.094 1.00 76.44 192 GLU A CA 1
ATOM 1564 C C . GLU A 1 192 ? 24.406 -0.527 -11.902 1.00 76.44 192 GLU A C 1
ATOM 1566 O O . GLU A 1 192 ? 25.287 0.321 -12.083 1.00 76.44 192 GLU A O 1
ATOM 1571 N N . GLU A 1 193 ? 23.824 -0.713 -10.715 1.00 76.31 193 GLU A N 1
ATOM 1572 C CA . GLU A 1 193 ? 24.274 -0.030 -9.500 1.00 76.31 193 GLU A CA 1
ATOM 1573 C C . GLU A 1 193 ? 25.577 -0.623 -8.967 1.00 76.31 193 GLU A C 1
ATOM 1575 O O . GLU A 1 193 ? 26.495 0.148 -8.684 1.00 76.31 193 GLU A O 1
ATOM 1580 N N . ASP A 1 194 ? 25.705 -1.952 -8.927 1.00 76.75 194 ASP A N 1
ATOM 1581 C CA . ASP A 1 194 ? 26.938 -2.627 -8.500 1.00 76.75 194 ASP A CA 1
ATOM 1582 C C . ASP A 1 194 ? 28.131 -2.177 -9.361 1.00 76.75 194 ASP A C 1
ATOM 1584 O O . ASP A 1 194 ? 29.166 -1.747 -8.846 1.00 76.75 194 ASP A O 1
ATOM 1588 N N . TRP A 1 195 ? 27.947 -2.120 -10.686 1.00 77.94 195 TRP A N 1
ATOM 1589 C CA . TRP A 1 195 ? 28.960 -1.595 -11.605 1.00 77.94 195 TRP A CA 1
ATOM 1590 C C . TRP A 1 195 ? 29.306 -0.111 -11.376 1.00 77.94 195 TRP A C 1
ATOM 1592 O O . TRP A 1 195 ? 30.426 0.330 -11.656 1.00 77.94 195 TRP A O 1
ATOM 1602 N N . ARG A 1 196 ? 28.352 0.721 -10.936 1.00 76.75 196 ARG A N 1
ATOM 1603 C CA . ARG A 1 196 ? 28.633 2.133 -10.612 1.00 76.75 196 ARG A CA 1
ATOM 1604 C C . ARG A 1 196 ? 29.490 2.240 -9.357 1.00 76.75 196 ARG A C 1
ATOM 1606 O O . ARG A 1 196 ? 30.466 2.981 -9.392 1.00 76.75 196 ARG A O 1
ATOM 1613 N N . VAL A 1 197 ? 29.165 1.478 -8.313 1.00 79.06 197 VAL A N 1
ATOM 1614 C CA . VAL A 1 197 ? 29.922 1.459 -7.053 1.00 79.06 197 VAL A CA 1
ATOM 1615 C C . VAL A 1 197 ? 31.363 1.003 -7.290 1.00 79.06 197 VAL A C 1
ATOM 1617 O O . VAL A 1 197 ? 32.288 1.719 -6.919 1.00 79.06 197 VAL A O 1
ATOM 1620 N N . GLU A 1 198 ? 31.569 -0.117 -7.991 1.00 76.62 198 GLU A N 1
ATOM 1621 C CA . GLU A 1 198 ? 32.916 -0.630 -8.300 1.00 76.62 198 GLU A CA 1
ATOM 1622 C C . GLU A 1 198 ? 33.772 0.386 -9.069 1.00 76.62 198 GLU A C 1
ATOM 1624 O O . GLU A 1 198 ? 34.977 0.521 -8.846 1.00 76.62 198 GLU A O 1
ATOM 1629 N N . ARG A 1 199 ? 33.152 1.120 -9.996 1.00 84.44 199 ARG A N 1
ATOM 1630 C CA . ARG A 1 199 ? 33.832 2.153 -10.777 1.00 84.44 199 ARG A CA 1
ATOM 1631 C C . ARG A 1 199 ? 34.221 3.348 -9.915 1.00 84.44 199 ARG A C 1
ATOM 1633 O O . ARG A 1 199 ? 35.338 3.837 -10.050 1.00 84.44 199 ARG A O 1
ATOM 1640 N N . ASP A 1 200 ? 33.316 3.825 -9.068 1.00 85.12 200 ASP A N 1
ATOM 1641 C CA . ASP A 1 200 ? 33.576 4.973 -8.201 1.00 85.12 200 ASP A CA 1
ATOM 1642 C C . ASP A 1 200 ? 34.678 4.646 -7.176 1.00 85.12 200 ASP A C 1
ATOM 1644 O O . ASP A 1 200 ? 35.537 5.487 -6.927 1.00 85.12 200 ASP A O 1
ATOM 1648 N N . GLU A 1 201 ? 34.741 3.406 -6.675 1.00 82.62 201 GLU A N 1
ATOM 1649 C CA . GLU A 1 201 ? 35.847 2.914 -5.837 1.00 82.62 201 GLU A CA 1
ATOM 1650 C C . GLU A 1 201 ? 37.178 2.780 -6.598 1.00 82.62 201 GLU A C 1
ATOM 1652 O O . GLU A 1 201 ? 38.241 3.012 -6.028 1.00 82.62 201 GLU A O 1
ATOM 1657 N N . MET A 1 202 ? 37.148 2.428 -7.888 1.00 76.06 202 MET A N 1
ATOM 1658 C CA . MET A 1 202 ? 38.354 2.303 -8.720 1.00 76.06 202 MET A CA 1
ATOM 1659 C C . MET A 1 202 ? 39.025 3.654 -9.023 1.00 76.06 202 MET A C 1
ATOM 1661 O O . MET A 1 202 ? 40.230 3.693 -9.287 1.00 76.06 202 MET A O 1
ATOM 1665 N N . TYR A 1 203 ? 38.260 4.748 -9.030 1.00 76.12 203 TYR A N 1
ATOM 1666 C CA . TYR A 1 203 ? 38.742 6.092 -9.376 1.00 76.12 203 TYR A CA 1
ATOM 1667 C C . TYR A 1 203 ? 38.788 7.074 -8.189 1.00 76.12 203 TYR A C 1
ATOM 1669 O O . TYR A 1 203 ? 39.059 8.259 -8.413 1.00 76.12 203 TYR A O 1
ATOM 1677 N N . ALA A 1 204 ? 38.543 6.603 -6.962 1.00 69.75 204 ALA A N 1
ATOM 1678 C CA . ALA A 1 204 ? 38.721 7.344 -5.706 1.00 69.75 204 ALA A CA 1
ATOM 1679 C C . ALA A 1 204 ? 40.144 7.187 -5.140 1.00 69.75 204 ALA A C 1
ATOM 1681 O O . ALA A 1 204 ? 40.636 8.168 -4.533 1.00 69.75 204 ALA A O 1
#

Foldseek 3Di:
DDQQADPVVLVVLVVQLPDFDADPVPRHTDAPDPPPPHRCRVQVVCPVVVCVVVVPPDPPCLVVNLNSLLSLLQLLQDPQQDDPDPPDHGGNSNPLLVLLVLLQQQAFQDLQGAGPAVSSLSSNVSNCVRHVVSLVVCQVSLDFPQDPPPRDQSNDHHDNVVVVVPRRRGHHDVSVVRSVSHNVNHVVRVVVVVVVVVVVVVVD

pLDDT: mean 85.54, std 9.66, range [52.03, 97.81]